Protein AF-A0A353FH91-F1 (afdb_monomer_lite)

pLDDT: mean 79.19, std 15.36, range [33.44, 94.44]

Radius of gyration: 19.02 Å; chains: 1; bounding box: 43×42×53 Å

Structure (mmCIF, N/CA/C/O backbone):
data_AF-A0A353FH91-F1
#
_entry.id   AF-A0A353FH91-F1
#
loop_
_atom_site.group_PDB
_atom_site.id
_atom_site.type_symbol
_atom_site.label_atom_id
_atom_site.label_alt_id
_atom_site.label_comp_id
_atom_site.label_asym_id
_atom_site.label_entity_id
_atom_site.label_seq_id
_atom_site.pdbx_PDB_ins_code
_atom_site.Cartn_x
_atom_site.Cartn_y
_atom_site.Cartn_z
_atom_site.occupancy
_atom_site.B_iso_or_equiv
_atom_site.auth_seq_id
_atom_site.auth_comp_id
_atom_site.auth_asym_id
_atom_site.auth_atom_id
_atom_site.pdbx_PDB_model_num
ATOM 1 N N . MET A 1 1 ? 20.047 -4.227 -0.328 1.00 46.25 1 MET A N 1
ATOM 2 C CA . MET A 1 1 ? 19.858 -5.009 -1.568 1.00 46.25 1 MET A CA 1
ATOM 3 C C . MET A 1 1 ? 19.990 -6.528 -1.369 1.00 46.25 1 MET A C 1
ATOM 5 O O . MET A 1 1 ? 19.899 -7.245 -2.347 1.00 46.25 1 MET A O 1
ATOM 9 N N . HIS A 1 2 ? 20.157 -7.046 -0.139 1.00 42.59 2 HIS A N 1
ATOM 10 C CA . HIS A 1 2 ? 20.401 -8.481 0.117 1.00 42.59 2 HIS A CA 1
ATOM 11 C C . HIS A 1 2 ? 19.147 -9.360 0.293 1.00 42.59 2 HIS A C 1
ATOM 13 O O . HIS A 1 2 ? 19.280 -10.506 0.703 1.00 42.59 2 HIS A O 1
ATOM 19 N N . LEU A 1 3 ? 17.939 -8.858 0.014 1.00 51.72 3 LEU A N 1
ATOM 20 C CA . LEU A 1 3 ? 16.701 -9.607 0.287 1.00 51.72 3 LEU A CA 1
ATOM 21 C C . LEU A 1 3 ? 16.009 -10.173 -0.959 1.00 51.72 3 LEU A C 1
ATOM 23 O O . LEU A 1 3 ? 15.049 -10.917 -0.808 1.00 51.72 3 LEU A O 1
ATOM 27 N N . VAL A 1 4 ? 16.465 -9.846 -2.173 1.00 56.25 4 VAL A N 1
ATOM 28 C CA . VAL A 1 4 ? 15.774 -10.246 -3.407 1.00 56.25 4 VAL A CA 1
ATOM 29 C C . VAL A 1 4 ? 16.777 -10.720 -4.455 1.00 56.25 4 VAL A C 1
ATOM 31 O O . VAL A 1 4 ? 17.686 -9.976 -4.820 1.00 56.25 4 VAL A O 1
ATOM 34 N N . ASN A 1 5 ? 16.608 -11.955 -4.930 1.00 67.06 5 ASN A N 1
ATOM 35 C CA . ASN A 1 5 ? 17.389 -12.520 -6.034 1.00 67.06 5 ASN A CA 1
ATOM 36 C C . ASN A 1 5 ? 16.833 -11.999 -7.383 1.00 67.06 5 ASN A C 1
ATOM 38 O O . ASN A 1 5 ? 15.608 -11.940 -7.530 1.00 67.06 5 ASN A O 1
ATOM 42 N N . PRO A 1 6 ? 17.686 -11.641 -8.367 1.00 63.47 6 PRO A N 1
ATOM 43 C CA . PRO A 1 6 ? 17.283 -11.350 -9.746 1.00 63.47 6 PRO A CA 1
ATOM 44 C C . PRO A 1 6 ? 16.192 -12.267 -10.318 1.00 63.47 6 PRO A C 1
ATOM 46 O O . PRO A 1 6 ? 15.234 -11.762 -10.898 1.00 63.47 6 PRO A O 1
ATOM 49 N N . ASP A 1 7 ? 16.251 -13.579 -10.084 1.00 61.34 7 ASP A N 1
ATOM 50 C CA . ASP A 1 7 ? 15.254 -14.524 -10.615 1.00 61.34 7 ASP A CA 1
ATOM 51 C C . ASP A 1 7 ? 13.826 -14.237 -10.116 1.00 61.34 7 ASP A C 1
ATOM 53 O O . ASP A 1 7 ? 12.846 -14.465 -10.822 1.00 61.34 7 ASP A O 1
ATOM 57 N N . GLN A 1 8 ? 13.689 -13.679 -8.910 1.00 62.25 8 GLN A N 1
ATOM 58 C CA . GLN A 1 8 ? 12.389 -13.317 -8.343 1.00 62.25 8 GLN A CA 1
ATOM 59 C C . GLN A 1 8 ? 11.853 -11.998 -8.916 1.00 62.25 8 GLN A C 1
ATOM 61 O O . GLN A 1 8 ? 10.642 -11.815 -9.010 1.00 62.25 8 GLN A O 1
ATOM 66 N N . LEU A 1 9 ? 12.738 -11.088 -9.333 1.00 66.56 9 LEU A N 1
ATOM 67 C CA . LEU A 1 9 ? 12.360 -9.854 -10.030 1.00 66.56 9 LEU A CA 1
ATOM 68 C C . LEU A 1 9 ? 11.915 -10.125 -11.472 1.00 66.56 9 LEU A C 1
ATOM 70 O O . LEU A 1 9 ? 11.122 -9.362 -12.016 1.00 66.56 9 LEU A O 1
ATOM 74 N N . ALA A 1 10 ? 12.387 -11.218 -12.077 1.00 63.34 10 ALA A N 1
ATOM 75 C CA . ALA A 1 10 ? 11.979 -11.629 -13.418 1.00 63.34 10 ALA A CA 1
ATOM 76 C C . ALA A 1 10 ? 10.518 -12.092 -13.488 1.00 63.34 10 ALA A C 1
ATOM 78 O O . ALA A 1 10 ? 9.905 -12.059 -14.554 1.00 63.34 10 ALA A O 1
ATOM 79 N N . ALA A 1 11 ? 9.950 -12.506 -12.353 1.00 67.25 11 ALA A N 1
ATOM 80 C CA . ALA A 1 11 ? 8.568 -12.954 -12.267 1.00 67.25 11 ALA A CA 1
ATOM 81 C C . ALA A 1 11 ? 7.554 -11.800 -12.214 1.00 67.25 11 ALA A C 1
ATOM 83 O O . ALA A 1 11 ? 6.374 -12.052 -12.444 1.00 67.25 11 ALA A O 1
ATOM 84 N N . MET A 1 12 ? 7.979 -10.568 -11.911 1.00 77.38 12 MET A N 1
ATOM 85 C CA . MET A 1 12 ? 7.104 -9.394 -11.797 1.00 77.38 12 MET A CA 1
ATOM 86 C C . MET A 1 12 ? 6.390 -9.063 -13.118 1.00 77.38 12 MET A C 1
ATOM 88 O O . MET A 1 12 ? 6.805 -9.508 -14.188 1.00 77.38 12 MET A O 1
ATOM 92 N N . THR A 1 13 ? 5.308 -8.271 -13.065 1.00 78.19 13 THR A N 1
ATOM 93 C CA . THR A 1 13 ? 4.599 -7.827 -14.289 1.00 78.19 13 THR A CA 1
ATOM 94 C C . THR A 1 13 ? 5.556 -7.127 -15.250 1.00 78.19 13 THR A C 1
ATOM 96 O O . THR A 1 13 ? 5.458 -7.303 -16.462 1.00 78.19 13 THR A O 1
ATOM 99 N N . LEU A 1 14 ? 6.521 -6.391 -14.693 1.00 79.50 14 LEU A N 1
ATOM 100 C CA . LEU A 1 14 ? 7.693 -5.891 -15.401 1.00 79.50 14 LEU A CA 1
ATOM 101 C C . LEU A 1 14 ? 8.927 -6.617 -14.893 1.00 79.50 14 LEU A C 1
ATOM 103 O O . LEU A 1 14 ? 9.198 -6.593 -13.698 1.00 79.50 14 LEU A O 1
ATOM 107 N N . ASP A 1 15 ? 9.685 -7.228 -15.800 1.00 80.44 15 ASP A N 1
ATOM 108 C CA . ASP A 1 15 ? 10.926 -7.930 -15.472 1.00 80.44 15 ASP A CA 1
ATOM 109 C C . ASP A 1 15 ? 12.007 -6.928 -15.028 1.00 80.44 15 ASP A C 1
ATOM 111 O O . ASP A 1 15 ? 12.777 -6.400 -15.838 1.00 80.44 15 ASP A O 1
ATOM 115 N N . LEU A 1 16 ? 12.057 -6.664 -13.719 1.00 80.12 16 LEU A N 1
ATOM 116 C CA . LEU A 1 16 ? 13.016 -5.745 -13.106 1.00 80.12 16 LEU A CA 1
ATOM 117 C C . LEU A 1 16 ? 14.410 -6.367 -12.938 1.00 80.12 16 LEU A C 1
ATOM 119 O O . LEU A 1 16 ? 15.361 -5.643 -12.653 1.00 80.12 16 LEU A O 1
ATOM 123 N N . SER A 1 17 ? 14.572 -7.678 -13.159 1.00 74.62 17 SER A N 1
ATOM 124 C CA . SER A 1 17 ? 15.868 -8.367 -13.031 1.00 74.62 17 SER A CA 1
ATOM 125 C C . SER A 1 17 ? 16.892 -7.886 -14.058 1.00 74.62 17 SER A C 1
ATOM 127 O O . SER A 1 17 ? 18.098 -7.883 -13.814 1.00 74.62 17 SER A O 1
ATOM 129 N N . LYS A 1 18 ? 16.391 -7.432 -15.209 1.00 70.94 18 LYS A N 1
ATOM 130 C CA . LYS A 1 18 ? 17.182 -6.933 -16.336 1.00 70.94 18 LYS A CA 1
ATOM 131 C C . LYS A 1 18 ? 17.392 -5.424 -16.294 1.00 70.94 18 LYS A C 1
ATOM 133 O O . LYS A 1 18 ? 17.847 -4.852 -17.285 1.00 70.94 18 LYS A O 1
ATOM 138 N N . VAL A 1 19 ? 17.011 -4.765 -15.203 1.00 76.75 19 VAL A N 1
ATOM 139 C CA . VAL A 1 19 ? 17.061 -3.310 -15.083 1.00 76.75 19 VAL A CA 1
ATOM 140 C C . VAL A 1 19 ? 18.164 -2.934 -14.109 1.00 76.75 19 VAL A C 1
ATOM 142 O O . VAL A 1 19 ? 18.152 -3.337 -12.948 1.00 76.75 19 VAL A O 1
ATOM 145 N N . GLN A 1 20 ? 19.136 -2.158 -14.585 1.00 70.69 20 GLN A N 1
ATOM 146 C CA . GLN A 1 20 ? 20.207 -1.678 -13.720 1.00 70.69 20 GLN A CA 1
ATOM 147 C C . GLN A 1 20 ? 19.662 -0.620 -12.745 1.00 70.69 20 GLN A C 1
ATOM 149 O O . GLN A 1 20 ? 18.827 0.203 -13.144 1.00 70.69 20 GLN A O 1
ATOM 154 N N . PRO A 1 21 ? 20.138 -0.589 -11.488 1.00 65.81 21 PRO A N 1
ATOM 155 C CA . PRO A 1 21 ? 19.789 0.470 -10.547 1.00 65.81 21 PRO A CA 1
ATOM 156 C C . PRO A 1 21 ? 20.082 1.855 -11.142 1.00 65.81 21 PRO A C 1
ATOM 158 O O . PRO A 1 21 ? 21.175 2.090 -11.650 1.00 65.81 21 PRO A O 1
ATOM 161 N N . GLY A 1 22 ? 19.103 2.762 -11.096 1.00 68.44 22 GLY A N 1
ATOM 162 C CA . GLY A 1 22 ? 19.218 4.110 -11.670 1.00 68.44 22 GLY A CA 1
ATOM 163 C C . GLY A 1 22 ? 18.786 4.247 -13.137 1.00 68.44 22 GLY A C 1
ATOM 164 O O . GLY A 1 22 ? 18.726 5.368 -13.630 1.00 68.44 22 GLY A O 1
ATOM 165 N N . THR A 1 23 ? 18.430 3.153 -13.822 1.00 77.38 23 THR A N 1
ATOM 166 C CA . THR A 1 23 ? 17.819 3.220 -15.166 1.00 77.38 23 THR A CA 1
ATOM 167 C C . THR A 1 23 ? 16.443 3.884 -15.082 1.00 77.38 23 THR A C 1
ATOM 169 O O . THR A 1 23 ? 15.665 3.543 -14.182 1.00 77.38 23 THR A O 1
ATOM 172 N N . ASP A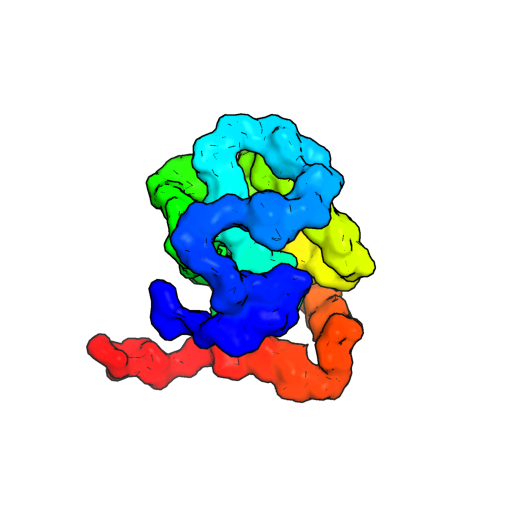 1 24 ? 16.118 4.793 -16.010 1.00 82.06 24 ASP A N 1
ATOM 173 C CA . ASP A 1 24 ? 14.754 5.320 -16.139 1.00 82.06 24 ASP A CA 1
ATOM 174 C C . ASP A 1 24 ? 13.824 4.197 -16.630 1.00 82.06 24 ASP A C 1
ATOM 176 O O . ASP A 1 24 ? 13.989 3.623 -17.712 1.00 82.06 24 ASP A O 1
ATOM 180 N N . LEU A 1 25 ? 12.847 3.844 -15.796 1.00 82.06 25 LEU A N 1
ATOM 181 C CA . LEU A 1 25 ? 11.902 2.771 -16.083 1.00 82.06 25 LEU A CA 1
ATOM 182 C C . LEU A 1 25 ? 10.998 3.084 -17.276 1.00 82.06 25 LEU A C 1
ATOM 184 O O . LEU A 1 25 ? 10.562 2.151 -17.944 1.00 82.06 25 LEU A O 1
ATOM 188 N N . ILE A 1 26 ? 10.729 4.357 -17.574 1.00 81.12 26 ILE A N 1
ATOM 189 C CA . ILE A 1 26 ? 9.913 4.755 -18.727 1.00 81.12 26 ILE A CA 1
ATOM 190 C C . ILE A 1 26 ? 10.681 4.496 -20.025 1.00 81.12 26 ILE A C 1
ATOM 192 O O . ILE A 1 26 ? 10.102 3.994 -20.987 1.00 81.12 26 ILE A O 1
ATOM 196 N N . GLU A 1 27 ? 11.989 4.768 -20.045 1.00 80.94 27 GLU A N 1
ATOM 197 C CA . GLU A 1 27 ? 12.843 4.444 -21.195 1.00 80.94 27 GLU A CA 1
ATOM 198 C C . GLU A 1 27 ? 12.921 2.931 -21.415 1.00 80.94 27 GLU A C 1
ATOM 200 O O . GLU A 1 27 ? 12.854 2.445 -22.545 1.00 80.94 27 GLU A O 1
ATOM 205 N N . ARG A 1 28 ? 13.030 2.165 -20.322 1.00 82.25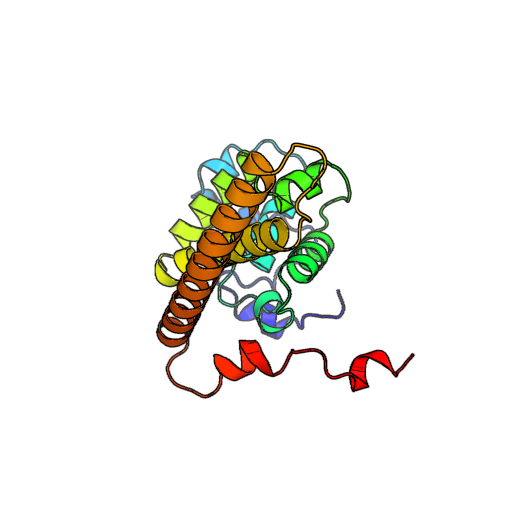 28 ARG A N 1
ATOM 206 C CA . ARG A 1 28 ? 13.135 0.706 -20.388 1.00 82.25 28 ARG A CA 1
ATOM 207 C C . ARG A 1 28 ? 11.818 0.024 -20.754 1.00 82.25 28 ARG A C 1
ATOM 209 O O . ARG A 1 28 ? 11.832 -0.989 -21.456 1.00 82.25 28 ARG A O 1
ATOM 216 N N . PHE A 1 29 ? 10.701 0.562 -20.283 1.00 82.81 29 PHE A N 1
ATOM 217 C CA . PHE A 1 29 ? 9.362 0.024 -20.487 1.00 82.81 29 PHE A CA 1
ATOM 218 C C . PHE A 1 29 ? 8.455 1.108 -21.081 1.00 82.81 29 PHE A C 1
ATOM 220 O O . PHE A 1 29 ? 7.664 1.712 -20.357 1.00 82.81 29 PHE A O 1
ATOM 227 N N . PRO A 1 30 ? 8.495 1.328 -22.409 1.00 77.69 30 PRO A N 1
ATOM 228 C CA . PRO A 1 30 ? 7.771 2.431 -23.049 1.00 77.69 30 PRO A CA 1
ATOM 229 C C . PRO A 1 30 ? 6.255 2.426 -22.818 1.00 77.69 30 PRO A C 1
ATOM 231 O O . PRO A 1 30 ? 5.620 3.474 -22.844 1.00 77.69 30 PRO A O 1
ATOM 234 N N . HIS A 1 31 ? 5.660 1.262 -22.544 1.00 76.38 31 HIS A N 1
ATOM 235 C CA . HIS A 1 31 ? 4.237 1.147 -22.218 1.00 76.38 31 HIS A CA 1
ATOM 236 C C . HIS A 1 31 ? 3.869 1.788 -20.865 1.00 76.38 31 HIS A C 1
ATOM 238 O O . HIS A 1 31 ? 2.702 2.107 -20.653 1.00 76.38 31 HIS A O 1
ATOM 244 N N . LEU A 1 32 ? 4.841 2.047 -19.978 1.00 76.75 32 LEU A N 1
ATOM 245 C CA . LEU A 1 32 ? 4.650 2.899 -18.797 1.00 76.75 32 LEU A CA 1
ATOM 246 C C . LEU A 1 32 ? 4.378 4.359 -19.182 1.00 76.75 32 LEU A C 1
ATOM 248 O O . LEU A 1 32 ? 3.750 5.083 -18.416 1.00 76.75 32 LEU A O 1
ATOM 252 N N . GLY A 1 33 ? 4.770 4.776 -20.390 1.00 68.00 33 GLY A N 1
ATOM 253 C CA . GLY A 1 33 ? 4.399 6.065 -20.974 1.00 68.00 33 GLY A CA 1
ATOM 254 C C . GLY A 1 33 ? 2.903 6.202 -21.285 1.00 68.00 33 GLY A C 1
ATOM 255 O O . GLY A 1 33 ? 2.440 7.306 -21.541 1.00 68.00 33 GLY A O 1
ATOM 256 N N . ASN A 1 34 ? 2.118 5.123 -21.212 1.00 74.00 34 ASN A N 1
ATOM 257 C CA . ASN A 1 34 ? 0.657 5.206 -21.328 1.00 74.00 34 ASN A CA 1
ATOM 258 C C . ASN A 1 34 ? -0.016 5.670 -20.024 1.00 74.00 34 ASN A C 1
ATOM 260 O O . ASN A 1 34 ? -1.215 5.943 -20.009 1.00 74.00 34 ASN A O 1
ATOM 264 N N . LEU A 1 35 ? 0.737 5.746 -18.924 1.00 78.56 35 LEU A N 1
ATOM 265 C CA . LEU A 1 35 ? 0.257 6.252 -17.644 1.00 78.56 35 LEU A CA 1
ATOM 266 C C . LEU A 1 35 ? 0.349 7.784 -17.677 1.00 78.56 35 LEU A C 1
ATOM 268 O O . LEU A 1 35 ? 1.425 8.370 -17.522 1.00 78.56 35 LEU A O 1
ATOM 272 N N . ASN A 1 36 ? -0.787 8.429 -17.953 1.00 77.62 36 ASN A N 1
ATOM 273 C CA . ASN A 1 36 ? -0.896 9.877 -18.144 1.00 77.62 36 ASN A CA 1
ATOM 274 C C . ASN A 1 36 ? -0.301 10.673 -16.979 1.00 77.62 36 ASN A C 1
ATOM 276 O O . ASN A 1 36 ? 0.341 11.702 -17.191 1.00 77.62 36 ASN A O 1
ATOM 280 N N . THR A 1 37 ? -0.477 10.209 -15.745 1.00 81.25 37 THR A N 1
ATOM 281 C CA . THR A 1 37 ? 0.090 10.898 -14.587 1.00 81.25 37 THR A CA 1
ATOM 282 C C . THR A 1 37 ? 1.615 10.813 -14.589 1.00 81.25 37 THR A C 1
ATOM 284 O O . THR A 1 37 ? 2.271 11.793 -14.242 1.00 81.25 37 THR A O 1
ATOM 287 N N . LEU A 1 38 ? 2.210 9.691 -15.011 1.00 76.56 38 LEU A N 1
ATOM 288 C CA . LEU A 1 38 ? 3.670 9.545 -15.076 1.00 76.56 38 LEU A CA 1
ATOM 289 C C . LEU A 1 38 ? 4.301 10.418 -16.156 1.00 76.56 38 LEU A C 1
ATOM 291 O O . LEU A 1 38 ? 5.349 11.019 -15.908 1.00 76.56 38 LEU A O 1
ATOM 295 N N . THR A 1 39 ? 3.671 10.522 -17.325 1.00 72.62 39 THR A N 1
ATOM 296 C CA . THR A 1 39 ? 4.186 11.336 -18.436 1.00 72.62 39 THR A CA 1
ATOM 297 C C . THR A 1 39 ? 4.191 12.827 -18.123 1.00 72.62 39 THR A C 1
ATOM 299 O O . THR A 1 39 ? 5.115 13.528 -18.527 1.00 72.62 39 THR A O 1
ATOM 302 N N . HIS A 1 40 ? 3.232 13.299 -17.326 1.00 77.19 40 HIS A N 1
ATOM 303 C CA . HIS A 1 40 ? 3.134 14.698 -16.895 1.00 77.19 40 HIS A CA 1
ATOM 304 C C . HIS A 1 40 ? 3.751 14.949 -15.505 1.00 77.19 40 HIS A C 1
ATOM 306 O O . HIS A 1 40 ? 3.645 16.043 -14.947 1.00 77.19 40 HIS A O 1
ATOM 312 N N . CYS A 1 41 ? 4.407 13.946 -14.914 1.00 80.56 41 CYS A N 1
ATOM 313 C CA . CYS A 1 41 ? 5.036 14.074 -13.607 1.00 80.56 41 CYS A CA 1
ATOM 314 C C . CYS A 1 41 ? 6.405 14.760 -13.728 1.00 80.56 41 CYS A C 1
ATOM 316 O O . CYS A 1 41 ? 7.385 14.156 -14.162 1.00 80.56 41 CYS A O 1
ATOM 318 N N . HIS A 1 42 ? 6.496 16.013 -13.274 1.00 80.75 42 HIS A N 1
ATOM 319 C CA . HIS A 1 42 ? 7.747 16.790 -13.225 1.00 80.75 42 HIS A CA 1
ATOM 320 C C . HIS A 1 42 ? 8.553 16.592 -11.931 1.00 80.75 42 HIS A C 1
ATOM 322 O O . HIS A 1 42 ? 9.418 17.402 -11.585 1.00 80.75 42 HIS A O 1
ATOM 328 N N . ARG A 1 43 ? 8.251 15.541 -11.163 1.00 83.44 43 ARG A N 1
ATOM 329 C CA . ARG A 1 43 ? 8.958 15.260 -9.915 1.00 83.44 43 ARG A CA 1
ATOM 330 C C . ARG A 1 43 ? 10.381 14.780 -10.192 1.00 83.44 43 ARG A C 1
ATOM 332 O O . ARG A 1 43 ? 10.599 13.945 -11.062 1.00 83.44 43 ARG A O 1
ATOM 339 N N . LYS A 1 44 ? 11.338 15.263 -9.393 1.00 85.69 44 LYS A N 1
ATOM 340 C CA . LYS A 1 44 ? 12.740 14.816 -9.467 1.00 85.69 44 LYS A CA 1
ATOM 341 C C . LYS A 1 44 ? 12.912 13.351 -9.066 1.00 85.69 44 LYS A C 1
ATOM 343 O O . LYS A 1 44 ? 13.816 12.709 -9.571 1.00 85.69 44 LYS A O 1
ATOM 348 N N . ASP A 1 45 ? 12.049 12.859 -8.179 1.00 87.75 45 ASP A N 1
ATOM 349 C CA . ASP A 1 45 ? 12.026 11.490 -7.654 1.00 87.75 45 ASP A CA 1
ATOM 350 C C . ASP A 1 45 ? 11.035 10.578 -8.407 1.00 87.75 45 ASP A C 1
ATOM 352 O O . ASP A 1 45 ? 10.566 9.579 -7.863 1.00 87.75 45 ASP A O 1
ATOM 356 N N . ARG A 1 46 ? 10.635 10.938 -9.639 1.00 89.12 46 ARG A N 1
ATOM 357 C CA . ARG A 1 46 ? 9.621 10.198 -10.415 1.00 89.12 46 ARG A CA 1
ATOM 358 C C . ARG A 1 46 ? 10.017 8.738 -10.633 1.00 89.12 46 ARG A C 1
ATOM 360 O O . ARG A 1 46 ? 9.166 7.859 -10.513 1.00 89.12 46 ARG A O 1
ATOM 367 N N . ASN A 1 47 ? 11.276 8.490 -10.988 1.00 89.06 47 ASN A N 1
ATOM 368 C CA . ASN A 1 47 ? 11.746 7.146 -11.302 1.00 89.06 47 ASN A CA 1
ATOM 369 C C . ASN A 1 47 ? 11.774 6.273 -10.040 1.00 89.06 47 ASN A C 1
ATOM 371 O O . ASN A 1 47 ? 11.276 5.153 -10.043 1.00 89.06 47 ASN A O 1
ATOM 375 N N . GLU A 1 48 ? 12.270 6.821 -8.934 1.00 90.56 48 GLU A N 1
ATOM 376 C CA . GLU A 1 48 ? 12.287 6.196 -7.613 1.00 90.56 48 GLU A CA 1
ATOM 377 C C . GLU A 1 48 ? 10.864 5.902 -7.121 1.00 90.56 48 GLU A C 1
ATOM 379 O O . GLU A 1 48 ? 10.588 4.834 -6.580 1.00 90.56 48 GLU A O 1
ATOM 384 N N . LEU A 1 49 ? 9.917 6.811 -7.363 1.00 91.12 49 LEU A N 1
ATOM 385 C CA . LEU A 1 49 ? 8.512 6.600 -7.023 1.00 91.12 49 LEU A CA 1
ATOM 386 C C . LEU A 1 49 ? 7.900 5.433 -7.807 1.00 91.12 49 LEU A C 1
ATOM 388 O O . LEU A 1 49 ? 7.144 4.639 -7.248 1.00 91.12 49 LEU A O 1
ATOM 392 N N . LEU A 1 50 ? 8.240 5.313 -9.089 1.00 89.81 50 LEU A N 1
ATOM 393 C CA . LEU A 1 50 ? 7.780 4.227 -9.945 1.00 89.81 50 LEU A CA 1
ATOM 394 C C . LEU A 1 50 ? 8.386 2.886 -9.520 1.00 89.81 50 LEU A C 1
ATOM 396 O O . LEU A 1 50 ? 7.649 1.919 -9.342 1.00 89.81 50 LEU A O 1
ATOM 400 N N . TRP A 1 51 ? 9.693 2.847 -9.246 1.00 90.19 51 TRP A N 1
ATOM 401 C CA . TRP A 1 51 ? 10.356 1.689 -8.641 1.00 90.19 51 TRP A CA 1
ATOM 402 C C . TRP A 1 51 ? 9.663 1.254 -7.352 1.00 90.19 51 TRP A C 1
ATOM 404 O O . TRP A 1 51 ? 9.358 0.077 -7.177 1.00 90.19 51 TRP A O 1
ATOM 414 N N . TYR A 1 52 ? 9.365 2.204 -6.468 1.00 92.94 52 TYR A N 1
ATOM 415 C CA . TYR A 1 52 ? 8.660 1.927 -5.225 1.00 92.94 52 TYR A CA 1
ATOM 416 C C . TYR A 1 52 ? 7.279 1.310 -5.471 1.00 92.94 52 TYR A C 1
ATOM 418 O O . TYR A 1 52 ? 6.936 0.324 -4.822 1.00 92.94 52 TYR A O 1
ATOM 426 N N . ILE A 1 53 ? 6.505 1.839 -6.423 1.00 92.56 53 ILE A N 1
ATOM 427 C CA . ILE A 1 53 ? 5.175 1.309 -6.753 1.00 92.56 53 ILE A CA 1
ATOM 428 C C . ILE A 1 53 ? 5.262 -0.127 -7.268 1.00 92.56 53 ILE A C 1
ATOM 430 O O . ILE A 1 53 ? 4.511 -0.979 -6.796 1.00 92.56 53 ILE A O 1
ATOM 434 N N . LEU A 1 54 ? 6.196 -0.415 -8.177 1.00 90.19 54 LEU A N 1
ATOM 435 C CA . LEU A 1 54 ? 6.389 -1.763 -8.713 1.00 90.19 54 LEU A CA 1
ATOM 436 C C . LEU A 1 54 ? 6.815 -2.740 -7.614 1.00 90.19 54 LEU 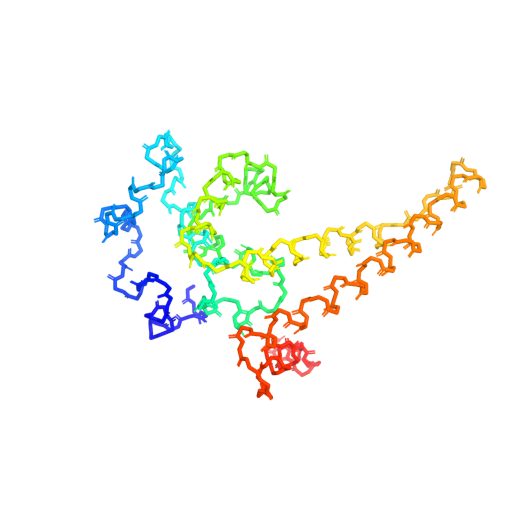A C 1
ATOM 438 O O . LEU A 1 54 ? 6.221 -3.802 -7.454 1.00 90.19 54 LEU A O 1
ATOM 442 N N . LEU A 1 55 ? 7.810 -2.373 -6.805 1.00 90.31 55 LEU A N 1
ATOM 443 C CA . LEU A 1 55 ? 8.296 -3.229 -5.724 1.00 90.31 55 LEU A CA 1
ATOM 444 C C . LEU A 1 55 ? 7.240 -3.447 -4.632 1.00 90.31 55 LEU A C 1
ATOM 446 O O . LEU A 1 55 ? 7.190 -4.524 -4.045 1.00 90.31 55 LEU A O 1
ATOM 450 N N . MET A 1 56 ? 6.389 -2.463 -4.348 1.00 91.88 56 MET A N 1
ATOM 451 C CA . MET A 1 56 ? 5.416 -2.555 -3.258 1.00 91.88 56 MET A CA 1
ATOM 452 C C . MET A 1 56 ? 4.083 -3.189 -3.681 1.00 91.88 56 MET A C 1
ATOM 454 O O . MET A 1 56 ? 3.486 -3.922 -2.890 1.00 91.88 56 MET A O 1
ATOM 458 N N . TYR A 1 57 ? 3.603 -2.900 -4.894 1.00 91.88 57 TYR A N 1
ATOM 459 C CA . TYR A 1 57 ? 2.222 -3.172 -5.315 1.00 91.88 57 TYR A CA 1
ATOM 460 C C . TYR A 1 57 ? 2.099 -4.044 -6.568 1.00 91.88 57 TYR A C 1
ATOM 462 O O . TYR A 1 57 ? 0.989 -4.214 -7.070 1.00 91.88 57 TYR A O 1
ATOM 470 N N . ASP A 1 58 ? 3.185 -4.617 -7.088 1.00 89.31 58 ASP A N 1
ATOM 471 C CA . ASP A 1 58 ? 3.083 -5.678 -8.092 1.00 89.31 58 ASP A CA 1
ATOM 472 C C . ASP A 1 58 ? 2.628 -7.008 -7.439 1.00 89.31 58 ASP A C 1
ATOM 474 O O . ASP A 1 58 ? 3.200 -7.402 -6.415 1.00 89.31 58 ASP A O 1
ATOM 478 N N . PRO A 1 59 ? 1.647 -7.737 -8.013 1.00 84.00 59 PRO A N 1
ATOM 479 C CA . PRO A 1 59 ? 1.146 -9.005 -7.460 1.00 84.00 59 PRO A CA 1
ATOM 480 C C . PRO A 1 59 ? 2.208 -10.096 -7.312 1.00 84.00 59 PRO A C 1
ATOM 482 O O . PRO A 1 59 ? 2.061 -11.025 -6.514 1.00 84.00 59 PRO A O 1
ATOM 485 N N . LYS A 1 60 ? 3.263 -10.018 -8.122 1.00 84.19 60 LYS A N 1
ATOM 486 C CA . LYS A 1 60 ? 4.366 -10.973 -8.163 1.00 84.19 60 LYS A CA 1
ATOM 487 C C . LYS A 1 60 ? 5.638 -10.377 -7.561 1.00 84.19 60 LYS A C 1
ATOM 489 O O . LYS A 1 60 ? 6.711 -10.955 -7.709 1.00 84.19 60 LYS A O 1
ATOM 494 N N . SER A 1 61 ? 5.526 -9.249 -6.853 1.00 85.12 61 SER A N 1
ATOM 495 C CA . SER A 1 61 ? 6.655 -8.678 -6.135 1.00 85.12 61 SER A CA 1
ATOM 496 C C . SER A 1 61 ? 7.198 -9.663 -5.087 1.00 85.12 61 SER A C 1
ATOM 498 O O . SER A 1 61 ? 6.443 -10.147 -4.234 1.00 85.12 61 SER A O 1
ATOM 500 N N . PRO A 1 62 ? 8.519 -9.903 -5.052 1.00 78.69 62 PRO A N 1
ATOM 501 C CA . PRO A 1 62 ? 9.137 -10.715 -4.009 1.00 78.69 62 PRO A CA 1
ATOM 502 C C . PRO A 1 62 ? 9.002 -10.085 -2.623 1.00 78.69 62 PRO A C 1
ATOM 504 O O . PRO A 1 62 ? 8.863 -10.801 -1.635 1.00 78.69 62 PRO A O 1
ATOM 507 N N . PHE A 1 63 ? 8.969 -8.752 -2.519 1.00 83.69 63 PHE A N 1
ATOM 508 C CA . PHE A 1 63 ? 8.789 -8.073 -1.233 1.00 83.69 63 PHE A CA 1
ATOM 509 C C . PHE A 1 63 ? 7.444 -8.411 -0.597 1.00 83.69 63 PHE A C 1
ATOM 511 O O . PHE A 1 63 ? 7.358 -8.527 0.623 1.00 83.69 63 PHE A O 1
ATOM 518 N N . LYS A 1 64 ? 6.408 -8.621 -1.413 1.00 80.75 64 LYS A N 1
ATOM 519 C CA . LYS A 1 64 ? 5.090 -9.044 -0.943 1.00 80.75 64 LYS A CA 1
ATOM 520 C C . LYS A 1 64 ? 5.124 -10.447 -0.340 1.00 80.75 64 LYS A C 1
ATOM 522 O O . LYS A 1 64 ? 4.521 -10.676 0.702 1.00 80.75 64 LYS A O 1
ATOM 527 N N . GLN A 1 65 ? 5.863 -11.352 -0.975 1.00 74.06 65 GLN A N 1
ATOM 528 C CA . GLN A 1 65 ? 6.008 -12.741 -0.539 1.00 74.06 65 GLN A CA 1
ATOM 529 C C . GLN A 1 65 ? 6.963 -12.885 0.652 1.00 74.06 65 GLN A C 1
ATOM 531 O O . GLN A 1 65 ? 6.861 -13.839 1.422 1.00 74.06 65 GLN A O 1
ATOM 536 N N . ILE A 1 66 ? 7.940 -11.984 0.789 1.00 76.88 66 ILE A N 1
ATOM 537 C CA . ILE A 1 66 ? 8.985 -12.042 1.819 1.00 76.88 66 ILE A CA 1
ATOM 538 C C . ILE A 1 66 ? 8.608 -11.266 3.073 1.00 76.88 66 ILE A C 1
ATOM 540 O O . ILE A 1 66 ? 8.904 -11.725 4.173 1.00 76.88 66 ILE A O 1
ATOM 544 N N . ILE A 1 67 ? 7.939 -10.128 2.928 1.00 80.50 67 ILE A N 1
ATOM 545 C CA . ILE A 1 67 ? 7.658 -9.221 4.036 1.00 80.50 67 ILE A CA 1
ATOM 546 C C . ILE A 1 67 ? 6.144 -9.101 4.201 1.00 80.50 67 ILE A C 1
ATOM 548 O O . ILE A 1 67 ? 5.475 -8.340 3.495 1.00 80.50 67 ILE A O 1
ATOM 552 N N . ALA A 1 68 ? 5.608 -9.863 5.156 1.00 77.25 68 ALA A N 1
ATOM 553 C CA . ALA A 1 68 ? 4.189 -9.826 5.494 1.00 77.25 68 ALA A CA 1
ATOM 554 C C . ALA A 1 68 ? 3.788 -8.455 6.071 1.00 77.25 68 ALA A C 1
ATOM 556 O O . ALA A 1 68 ? 2.821 -7.851 5.603 1.00 77.25 68 ALA A O 1
ATOM 557 N N . ASP A 1 69 ? 4.582 -7.936 7.018 1.00 81.00 69 ASP A N 1
ATOM 558 C CA . ASP A 1 69 ? 4.365 -6.635 7.659 1.00 81.00 69 ASP A CA 1
ATOM 559 C C . ASP A 1 69 ? 4.415 -5.490 6.634 1.00 81.00 69 ASP A C 1
ATOM 561 O O . ASP A 1 69 ? 5.452 -5.213 6.025 1.00 81.00 69 ASP A O 1
ATOM 565 N N . ILE A 1 70 ? 3.289 -4.791 6.461 1.00 86.06 70 ILE A N 1
ATOM 566 C CA . ILE A 1 70 ? 3.173 -3.710 5.479 1.00 86.06 70 ILE A CA 1
ATOM 567 C C . ILE A 1 70 ? 4.093 -2.523 5.785 1.00 86.06 70 ILE A C 1
ATOM 569 O O . ILE A 1 70 ? 4.596 -1.896 4.856 1.00 86.06 70 ILE A O 1
ATOM 573 N N . LYS A 1 71 ? 4.318 -2.188 7.061 1.00 86.25 71 LYS A N 1
ATOM 574 C CA . LYS A 1 71 ? 5.124 -1.030 7.468 1.00 86.25 71 LYS A CA 1
ATOM 575 C C . LYS A 1 71 ? 6.586 -1.294 7.166 1.00 86.25 71 LYS A C 1
ATOM 577 O O . LYS A 1 71 ? 7.258 -0.434 6.597 1.00 86.25 71 LYS A O 1
ATOM 582 N N . LEU A 1 72 ? 7.063 -2.489 7.505 1.00 88.12 72 LEU A N 1
ATOM 583 C CA . LEU A 1 72 ? 8.405 -2.928 7.153 1.00 88.12 72 LEU A CA 1
ATOM 584 C C . LEU A 1 72 ? 8.556 -3.022 5.632 1.00 88.12 72 LEU A C 1
ATOM 586 O O . LEU A 1 72 ? 9.534 -2.519 5.086 1.00 88.12 72 LEU A O 1
ATOM 590 N N . ARG A 1 73 ? 7.556 -3.573 4.932 1.00 89.62 73 ARG A N 1
ATOM 591 C CA . ARG A 1 73 ? 7.569 -3.692 3.469 1.00 89.62 73 ARG A CA 1
ATOM 592 C C . ARG A 1 73 ? 7.664 -2.327 2.785 1.00 89.62 73 ARG A C 1
ATOM 594 O O . ARG A 1 73 ? 8.499 -2.169 1.901 1.00 89.62 73 ARG A O 1
ATOM 601 N N . LYS A 1 74 ? 6.892 -1.329 3.235 1.00 92.12 74 LYS A N 1
ATOM 602 C CA . LYS A 1 74 ? 6.972 0.064 2.751 1.00 92.12 74 LYS A CA 1
ATOM 603 C C . LYS A 1 74 ? 8.384 0.634 2.909 1.00 92.12 74 LYS A C 1
ATOM 605 O O . LYS A 1 74 ? 8.927 1.184 1.953 1.00 92.12 74 LYS A O 1
ATOM 610 N N . LYS A 1 75 ? 9.003 0.459 4.081 1.00 91.50 75 LYS A N 1
ATOM 611 C CA . LYS A 1 75 ? 10.370 0.936 4.356 1.00 91.50 75 LYS A CA 1
ATOM 612 C C . LYS A 1 75 ? 11.414 0.259 3.469 1.00 91.50 75 LYS A C 1
ATOM 614 O O . LYS A 1 75 ? 12.213 0.942 2.831 1.00 91.50 75 LYS A O 1
ATOM 619 N N . GLU A 1 76 ? 11.386 -1.068 3.378 1.00 89.50 76 GLU A N 1
ATOM 620 C CA . GLU A 1 76 ? 12.355 -1.822 2.577 1.00 89.50 76 GLU A CA 1
ATOM 621 C C . GLU A 1 76 ? 12.197 -1.555 1.074 1.00 89.50 76 GLU A C 1
ATOM 623 O O . GLU A 1 76 ? 13.199 -1.381 0.378 1.00 89.50 76 GLU A O 1
ATOM 628 N N . CYS A 1 77 ? 10.962 -1.430 0.573 1.00 91.19 77 CYS A N 1
ATOM 629 C CA . CYS A 1 77 ? 10.710 -1.056 -0.821 1.00 91.19 77 CYS A CA 1
ATOM 630 C C . CYS A 1 77 ? 11.180 0.372 -1.114 1.00 91.19 77 CYS A C 1
ATOM 632 O O . CYS A 1 77 ? 11.793 0.604 -2.152 1.00 91.19 77 CYS A O 1
ATOM 634 N N . ALA A 1 78 ? 10.938 1.331 -0.212 1.00 93.00 78 ALA A N 1
ATOM 635 C CA . ALA A 1 78 ? 11.388 2.713 -0.387 1.00 93.00 78 ALA A CA 1
ATOM 636 C C . ALA A 1 78 ? 12.917 2.807 -0.439 1.00 93.00 78 ALA A C 1
ATOM 638 O O . ALA A 1 78 ? 13.476 3.458 -1.322 1.00 93.00 78 ALA A O 1
ATOM 639 N N . LYS A 1 79 ? 13.593 2.080 0.456 1.00 90.69 79 LYS A N 1
ATOM 640 C CA . LYS A 1 79 ? 15.051 1.962 0.471 1.00 90.69 79 LYS A CA 1
ATOM 641 C C . LYS A 1 79 ? 15.587 1.316 -0.806 1.00 90.69 79 LYS A C 1
ATOM 643 O O . LYS A 1 79 ? 16.577 1.790 -1.353 1.00 90.69 79 LYS A O 1
ATOM 648 N N . ALA A 1 80 ? 14.948 0.248 -1.285 1.00 87.62 80 ALA A N 1
ATOM 649 C CA . ALA A 1 80 ? 15.330 -0.420 -2.528 1.00 87.62 80 ALA A CA 1
ATOM 650 C C . ALA A 1 80 ? 15.123 0.473 -3.762 1.00 87.62 80 ALA A C 1
ATOM 652 O O . ALA A 1 80 ? 15.930 0.429 -4.685 1.00 87.62 80 ALA A O 1
ATOM 653 N N . ALA A 1 81 ? 14.085 1.309 -3.745 1.00 89.94 81 ALA A N 1
ATOM 654 C CA . ALA A 1 81 ? 13.776 2.263 -4.800 1.00 89.94 81 ALA A CA 1
ATOM 655 C C . ALA A 1 81 ? 14.643 3.537 -4.771 1.00 89.94 81 ALA A C 1
ATOM 657 O O . ALA A 1 81 ? 14.559 4.343 -5.691 1.00 89.94 81 ALA A O 1
ATOM 658 N N . GLY A 1 82 ? 15.461 3.741 -3.732 1.00 89.50 82 GLY A N 1
ATOM 659 C CA . GLY A 1 82 ? 16.304 4.932 -3.590 1.00 89.50 82 GLY A CA 1
ATOM 660 C C . GLY A 1 82 ? 15.559 6.189 -3.123 1.00 89.50 82 GLY A C 1
ATOM 661 O O . GLY A 1 82 ? 16.099 7.292 -3.227 1.00 89.50 82 GLY A O 1
ATOM 662 N N . LEU A 1 83 ? 14.341 6.049 -2.585 1.00 90.62 83 LEU A N 1
ATOM 663 C CA . LEU A 1 83 ? 13.600 7.177 -2.022 1.00 90.62 83 LEU A CA 1
ATOM 664 C C . LEU A 1 83 ? 14.310 7.712 -0.773 1.00 90.62 83 LEU A C 1
ATOM 666 O O . LEU A 1 83 ? 14.714 6.962 0.116 1.00 90.62 83 LEU A O 1
ATOM 670 N N . LYS A 1 84 ? 14.452 9.037 -0.704 1.00 90.62 84 LYS A N 1
ATOM 671 C CA . LYS A 1 84 ? 15.105 9.707 0.424 1.00 90.62 84 LYS A CA 1
ATOM 672 C C . LYS A 1 84 ? 14.176 9.757 1.631 1.00 90.62 84 LYS A C 1
ATOM 674 O O . LYS A 1 84 ? 13.020 10.162 1.513 1.00 90.62 84 LYS A O 1
ATOM 679 N N . GLU A 1 85 ? 14.721 9.413 2.792 1.00 90.06 85 GLU A N 1
ATOM 680 C CA . GLU A 1 85 ? 14.044 9.574 4.078 1.00 90.06 85 GLU A CA 1
ATOM 681 C C . GLU A 1 85 ? 13.659 11.042 4.319 1.00 90.06 85 GLU A C 1
ATOM 683 O O . GLU A 1 85 ? 14.409 11.966 3.992 1.00 90.06 85 GLU A O 1
ATOM 688 N N . GLY A 1 86 ? 12.477 11.262 4.897 1.00 89.62 86 GLY A N 1
ATOM 689 C CA . GLY A 1 86 ? 11.990 12.593 5.250 1.00 89.62 86 GLY A CA 1
ATOM 690 C C . GLY A 1 86 ? 10.465 12.733 5.204 1.00 89.62 86 GLY A C 1
ATOM 691 O O . GLY A 1 86 ? 9.750 11.781 4.884 1.00 89.62 86 GLY A O 1
ATOM 692 N N . PRO A 1 87 ? 9.934 13.943 5.473 1.00 90.06 87 PRO A N 1
ATOM 693 C CA . PRO A 1 87 ? 8.488 14.181 5.549 1.00 90.06 87 PRO A CA 1
ATOM 694 C C . PRO A 1 87 ? 7.730 13.846 4.255 1.00 90.06 87 PRO A C 1
ATOM 696 O O . PRO A 1 87 ? 6.563 13.460 4.290 1.00 90.06 87 PRO A O 1
ATOM 699 N N . ALA A 1 88 ? 8.392 13.976 3.101 1.00 89.12 88 ALA A N 1
ATOM 700 C CA . ALA A 1 88 ? 7.818 13.619 1.807 1.00 89.12 88 ALA A CA 1
ATOM 701 C C . ALA A 1 88 ? 7.567 12.107 1.680 1.00 89.12 88 ALA A C 1
ATOM 703 O O . ALA A 1 88 ? 6.511 11.711 1.189 1.00 89.12 88 ALA A O 1
ATOM 704 N N . LEU A 1 89 ? 8.490 11.274 2.172 1.00 92.56 89 LEU A N 1
ATOM 705 C CA . LEU A 1 89 ? 8.334 9.821 2.174 1.00 92.56 89 LEU A CA 1
ATOM 706 C C . LEU A 1 89 ? 7.212 9.387 3.121 1.00 92.56 89 LEU A C 1
ATOM 708 O O . LEU A 1 89 ? 6.383 8.558 2.752 1.00 92.56 89 LEU A O 1
ATOM 712 N N . GLN A 1 90 ? 7.105 10.017 4.293 1.00 92.31 90 GLN A N 1
ATOM 713 C CA . GLN A 1 90 ? 6.002 9.732 5.212 1.00 92.31 90 GLN A CA 1
ATOM 714 C C . GLN A 1 90 ? 4.639 10.047 4.581 1.00 92.31 90 GLN A C 1
ATOM 716 O O . GLN A 1 90 ? 3.701 9.267 4.712 1.00 92.31 90 GLN A O 1
ATOM 721 N N . ARG A 1 91 ? 4.525 11.140 3.813 1.00 92.69 91 ARG A N 1
ATOM 722 C CA . ARG A 1 91 ? 3.298 11.441 3.056 1.00 92.69 91 ARG A CA 1
ATOM 723 C C . ARG A 1 91 ? 2.952 10.368 2.021 1.00 92.69 91 ARG A C 1
ATOM 725 O O . ARG A 1 91 ? 1.768 10.153 1.776 1.00 92.69 91 ARG A O 1
ATOM 732 N N . ILE A 1 92 ? 3.946 9.712 1.422 1.00 93.62 92 ILE A N 1
ATOM 733 C CA . ILE A 1 92 ? 3.733 8.569 0.523 1.00 93.62 92 ILE A CA 1
ATOM 734 C C . ILE A 1 92 ? 3.238 7.358 1.325 1.00 93.62 92 ILE A C 1
ATOM 736 O O . ILE A 1 92 ? 2.257 6.729 0.935 1.00 93.62 92 ILE A O 1
ATOM 740 N N . PHE A 1 93 ? 3.854 7.053 2.471 1.00 91.81 93 PHE A N 1
ATOM 741 C CA . PHE A 1 93 ? 3.433 5.942 3.337 1.00 91.81 93 PHE A CA 1
ATOM 742 C C . PHE A 1 93 ? 2.010 6.105 3.875 1.00 91.81 93 PHE A C 1
ATOM 744 O O . PHE A 1 93 ? 1.276 5.115 3.934 1.00 91.81 93 PHE A O 1
ATOM 751 N N . ASP A 1 94 ? 1.626 7.339 4.193 1.00 90.00 94 ASP A N 1
ATOM 752 C CA . ASP A 1 94 ? 0.305 7.723 4.694 1.00 90.00 94 ASP A CA 1
ATOM 753 C C . ASP A 1 94 ? -0.741 7.916 3.582 1.00 90.00 94 ASP A C 1
ATOM 755 O O . ASP A 1 94 ? -1.864 8.320 3.872 1.00 90.00 94 ASP A O 1
ATOM 759 N N . PHE A 1 95 ? -0.382 7.716 2.308 1.00 91.06 95 PHE A N 1
ATOM 760 C CA . PHE A 1 95 ? -1.275 7.926 1.155 1.00 91.06 95 PHE A CA 1
ATOM 761 C C . PHE A 1 95 ? -1.808 9.377 1.054 1.00 91.06 95 PHE A C 1
ATOM 763 O O . PHE A 1 95 ? -2.863 9.651 0.488 1.00 91.06 95 PHE A O 1
ATOM 770 N N . LYS A 1 96 ? -1.040 10.349 1.565 1.00 91.31 96 LYS A N 1
ATOM 771 C CA . LYS A 1 96 ? -1.332 11.797 1.524 1.00 91.31 96 LYS A CA 1
ATOM 772 C C . LYS A 1 96 ? -0.686 12.508 0.330 1.00 91.31 96 LYS A C 1
ATOM 774 O O . LYS A 1 96 ? -0.851 13.718 0.151 1.00 91.31 96 LYS A O 1
ATOM 779 N N . ASP A 1 97 ? 0.114 11.809 -0.472 1.00 92.62 97 ASP A N 1
ATOM 780 C CA . ASP A 1 97 ? 0.712 12.362 -1.685 1.00 92.62 97 ASP A CA 1
ATOM 781 C C . ASP A 1 97 ? -0.179 12.123 -2.909 1.00 92.62 97 ASP A C 1
ATOM 783 O O . ASP A 1 97 ? -0.307 11.004 -3.391 1.00 92.62 97 ASP A O 1
ATOM 787 N N . LYS A 1 98 ? -0.803 13.197 -3.412 1.00 91.19 98 LYS A N 1
ATOM 788 C CA . LYS A 1 98 ? -1.753 13.126 -4.534 1.00 91.19 98 LYS A CA 1
ATOM 789 C C . LYS A 1 98 ? -1.123 12.571 -5.811 1.00 91.19 98 LYS A C 1
ATOM 791 O O . LYS A 1 98 ? -1.774 11.807 -6.508 1.00 91.19 98 LYS A O 1
ATOM 796 N N . VAL A 1 99 ? 0.126 12.939 -6.105 1.00 90.69 99 VAL A N 1
ATOM 797 C CA . VAL A 1 99 ? 0.811 12.488 -7.326 1.00 90.69 99 VAL A CA 1
ATOM 798 C C . VAL A 1 99 ? 1.088 10.993 -7.237 1.00 90.69 99 VAL A C 1
ATOM 800 O O . VAL A 1 99 ? 0.773 10.257 -8.165 1.00 90.69 99 VAL A O 1
ATOM 803 N N . PHE A 1 100 ? 1.604 10.532 -6.097 1.00 92.50 100 PHE A N 1
ATOM 804 C CA . PHE A 1 100 ? 1.769 9.108 -5.820 1.00 92.50 100 PHE A CA 1
ATOM 805 C C . PHE A 1 100 ? 0.448 8.343 -5.943 1.00 92.50 100 PHE A C 1
ATOM 807 O O . PHE A 1 100 ? 0.415 7.318 -6.614 1.00 92.50 100 PHE A O 1
ATOM 814 N N . MET A 1 101 ? -0.637 8.853 -5.352 1.00 93.00 101 MET A N 1
ATOM 815 C CA . MET A 1 101 ? -1.950 8.203 -5.415 1.00 93.00 101 MET A CA 1
ATOM 816 C C . MET A 1 101 ? -2.470 8.082 -6.847 1.00 93.00 101 MET A C 1
ATOM 818 O O . MET A 1 101 ? -2.976 7.028 -7.217 1.00 93.00 101 MET A O 1
ATOM 822 N N . SER A 1 102 ? -2.310 9.125 -7.663 1.00 91.94 102 SER A N 1
ATOM 823 C CA . SER A 1 102 ? -2.695 9.093 -9.074 1.00 91.94 102 SER A CA 1
ATOM 824 C C . SER A 1 102 ? -1.877 8.074 -9.875 1.00 91.94 102 SER A C 1
ATOM 826 O O . SER A 1 102 ? -2.453 7.306 -10.639 1.00 91.94 102 SER A O 1
ATOM 828 N N . ILE A 1 103 ? -0.559 7.995 -9.658 1.00 91.19 103 ILE A N 1
ATOM 829 C CA . ILE A 1 103 ? 0.290 6.991 -10.324 1.00 91.19 103 ILE A CA 1
ATOM 830 C C . ILE A 1 103 ? -0.079 5.575 -9.865 1.00 91.19 103 ILE A C 1
ATOM 832 O O . ILE A 1 103 ? -0.178 4.670 -10.690 1.00 91.19 103 ILE A O 1
ATOM 836 N N . LEU A 1 104 ? -0.287 5.374 -8.560 1.00 92.75 104 LEU A N 1
ATOM 837 C CA . LEU A 1 104 ? -0.671 4.080 -7.998 1.00 92.75 104 LEU A CA 1
ATOM 838 C C . LEU A 1 104 ? -2.013 3.604 -8.567 1.00 92.75 104 LEU A C 1
ATOM 840 O O . LEU A 1 104 ? -2.130 2.443 -8.944 1.00 92.75 104 LEU A O 1
ATOM 844 N N . ASP A 1 105 ? -3.008 4.486 -8.656 1.00 90.94 105 ASP A N 1
ATOM 845 C CA . ASP A 1 105 ? -4.316 4.172 -9.237 1.00 90.94 105 ASP A CA 1
ATOM 846 C C . ASP A 1 105 ? -4.212 3.798 -10.726 1.00 90.94 105 ASP A C 1
ATOM 848 O O . ASP A 1 105 ? -4.754 2.774 -11.146 1.00 90.94 105 ASP A O 1
ATOM 852 N N . GLU A 1 106 ? -3.463 4.566 -11.523 1.00 90.69 106 GLU A N 1
ATOM 853 C CA . GLU A 1 106 ? -3.220 4.240 -12.935 1.00 90.69 106 GLU A CA 1
ATOM 854 C C . GLU A 1 106 ? -2.480 2.902 -13.102 1.00 90.69 106 GLU A C 1
ATOM 856 O O . GLU A 1 106 ? -2.841 2.101 -13.966 1.00 90.69 106 GLU A O 1
ATOM 861 N N . TRP A 1 107 ? -1.493 2.624 -12.247 1.00 89.56 107 TRP A N 1
ATOM 862 C CA . TRP A 1 107 ? -0.769 1.352 -12.233 1.00 89.56 107 TRP A CA 1
ATOM 863 C C . TRP A 1 107 ? -1.673 0.167 -11.866 1.00 89.56 107 TRP A C 1
ATOM 865 O O . TRP A 1 107 ? -1.684 -0.855 -12.547 1.00 89.56 107 TRP A O 1
ATOM 875 N N . LEU A 1 108 ? -2.489 0.286 -10.817 1.00 90.06 108 LEU A N 1
ATOM 876 C CA . LEU A 1 108 ? -3.409 -0.787 -10.431 1.00 90.06 108 LEU A CA 1
ATOM 877 C C . LEU A 1 108 ? -4.441 -1.074 -11.532 1.00 90.06 108 LEU A C 1
ATOM 879 O O . LEU A 1 108 ? -4.806 -2.233 -11.741 1.00 90.06 108 LEU A O 1
ATOM 883 N N . LYS A 1 109 ? -4.871 -0.045 -12.271 1.00 88.12 109 LYS A N 1
ATOM 884 C CA . LYS A 1 109 ? -5.744 -0.195 -13.443 1.00 88.12 109 LYS A CA 1
ATOM 885 C C . LYS A 1 109 ? -5.050 -0.906 -14.604 1.00 88.12 109 LYS A C 1
ATOM 887 O O . LYS A 1 109 ? -5.705 -1.710 -15.266 1.00 88.12 109 LYS A O 1
ATOM 892 N N . SER A 1 110 ? -3.760 -0.652 -14.836 1.00 85.88 110 SER A N 1
ATOM 893 C CA . SER A 1 110 ? -3.003 -1.268 -15.937 1.00 85.88 110 SER A CA 1
ATOM 894 C C . SER A 1 110 ? -2.710 -2.756 -15.721 1.00 85.88 110 SER A C 1
ATOM 896 O O . SER A 1 110 ? -2.586 -3.497 -16.692 1.00 85.88 110 SER A O 1
ATOM 898 N N . ILE A 1 111 ? -2.678 -3.229 -14.470 1.00 83.94 111 ILE A N 1
ATOM 899 C CA . ILE A 1 111 ? -2.587 -4.667 -14.156 1.00 83.94 111 ILE A CA 1
ATOM 900 C C . ILE A 1 111 ? -3.851 -5.421 -14.626 1.00 83.94 111 ILE A C 1
ATOM 902 O O . ILE A 1 111 ? -3.814 -6.635 -14.821 1.00 83.94 111 ILE A O 1
ATOM 906 N N . HIS A 1 112 ? -4.978 -4.722 -14.819 1.00 83.69 112 HIS A N 1
ATOM 907 C CA . HIS A 1 112 ? -6.268 -5.295 -15.222 1.00 83.69 112 HIS A CA 1
ATOM 908 C C . HIS A 1 112 ? -6.780 -6.425 -14.304 1.00 83.69 112 HIS A C 1
ATOM 910 O O . HIS A 1 112 ? -7.598 -7.248 -14.714 1.00 83.69 112 HIS A O 1
ATOM 916 N N . ASN A 1 113 ? -6.360 -6.436 -13.034 1.00 86.44 113 ASN A N 1
ATOM 917 C CA . ASN A 1 113 ? -6.791 -7.409 -12.034 1.00 86.44 113 ASN A CA 1
ATOM 918 C C . ASN A 1 113 ? -7.520 -6.710 -10.879 1.00 86.44 113 ASN A C 1
ATOM 920 O O . ASN A 1 113 ? -6.902 -6.152 -9.972 1.00 86.44 113 ASN A O 1
ATOM 924 N N . ARG A 1 114 ? -8.855 -6.770 -10.909 1.00 87.31 114 ARG A N 1
ATOM 925 C CA . ARG A 1 114 ? -9.716 -6.123 -9.906 1.00 87.31 114 ARG A CA 1
ATOM 926 C C . ARG A 1 114 ? -9.522 -6.705 -8.507 1.00 87.31 114 ARG A C 1
ATOM 928 O O . ARG A 1 114 ? -9.522 -5.949 -7.541 1.00 87.31 114 ARG A O 1
ATOM 935 N N . VAL A 1 115 ? -9.331 -8.022 -8.405 1.00 88.38 115 VAL A N 1
ATOM 936 C CA . VAL A 1 115 ? -9.097 -8.721 -7.130 1.00 88.38 115 VAL A CA 1
ATOM 937 C C . VAL A 1 115 ? -7.828 -8.188 -6.475 1.00 88.38 115 VAL A C 1
ATOM 939 O O . VAL A 1 115 ? -7.821 -7.870 -5.289 1.00 88.38 115 VAL A O 1
ATOM 942 N N . TRP A 1 116 ? -6.773 -7.984 -7.266 1.00 89.75 116 TRP A N 1
ATOM 943 C CA . TRP A 1 116 ? -5.532 -7.406 -6.767 1.00 89.75 116 TRP A CA 1
ATOM 944 C C . TRP A 1 116 ? -5.693 -5.964 -6.278 1.00 89.75 116 TRP A C 1
ATOM 946 O O . TRP A 1 116 ? -5.233 -5.631 -5.186 1.00 89.75 116 TRP A O 1
ATOM 956 N N . SER A 1 117 ? -6.387 -5.110 -7.036 1.00 91.12 117 SER A N 1
ATOM 957 C 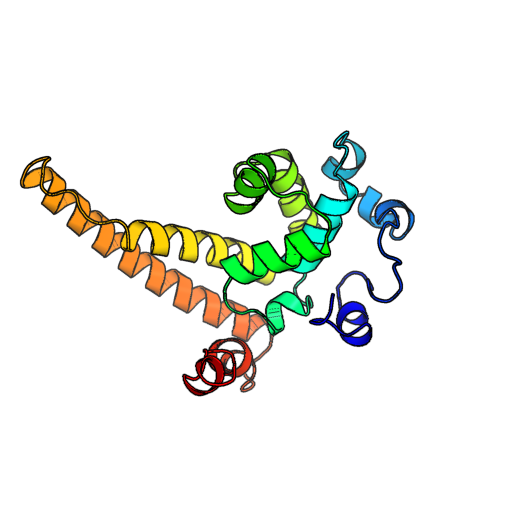CA . SER A 1 117 ? -6.678 -3.745 -6.581 1.00 91.12 117 SER A CA 1
ATOM 958 C C . SER A 1 117 ? -7.435 -3.754 -5.249 1.00 91.12 117 SER A C 1
ATOM 960 O O . SER A 1 117 ? -7.101 -2.990 -4.345 1.00 91.12 117 SER A O 1
ATOM 962 N N . MET A 1 118 ? -8.398 -4.672 -5.092 1.00 91.00 118 MET A N 1
ATOM 963 C CA . MET A 1 118 ? -9.135 -4.848 -3.841 1.00 91.00 118 MET A CA 1
ATOM 964 C C . MET A 1 118 ? -8.234 -5.303 -2.693 1.00 91.00 118 MET A C 1
ATOM 966 O O . MET A 1 118 ? -8.374 -4.764 -1.596 1.00 91.00 118 MET A O 1
ATOM 970 N N . ILE A 1 119 ? -7.298 -6.229 -2.924 1.00 90.38 119 ILE A N 1
ATOM 971 C CA . ILE A 1 119 ? -6.301 -6.642 -1.922 1.00 90.38 119 ILE A CA 1
ATOM 972 C C . ILE A 1 119 ? -5.503 -5.428 -1.441 1.00 90.38 119 ILE A C 1
ATOM 974 O O . ILE A 1 119 ? -5.472 -5.156 -0.242 1.00 90.38 119 ILE A O 1
ATOM 978 N N . VAL A 1 120 ? -4.912 -4.663 -2.363 1.00 90.88 120 VAL A N 1
ATOM 979 C CA . VAL A 1 120 ? -4.073 -3.501 -2.023 1.00 90.88 120 VAL A CA 1
ATOM 980 C C . VAL A 1 120 ? -4.851 -2.470 -1.204 1.00 90.88 120 VAL A C 1
ATOM 982 O O . VAL A 1 120 ? -4.361 -2.002 -0.174 1.00 90.88 120 VAL A O 1
ATOM 985 N N . SER A 1 121 ? -6.076 -2.137 -1.620 1.00 91.19 121 SER A N 1
ATOM 986 C CA . SER A 1 121 ? -6.915 -1.183 -0.891 1.00 91.19 121 SER A CA 1
ATOM 987 C C . SER A 1 121 ? -7.329 -1.698 0.490 1.00 91.19 121 SER A C 1
ATOM 989 O O . SER A 1 121 ? -7.243 -0.952 1.462 1.00 91.19 121 SER A O 1
ATOM 991 N N . ASN A 1 122 ? -7.749 -2.963 0.603 1.00 91.38 122 ASN A N 1
ATOM 992 C CA . ASN A 1 122 ? -8.198 -3.532 1.877 1.00 91.38 122 ASN A CA 1
ATOM 993 C C . ASN A 1 122 ? -7.048 -3.669 2.882 1.00 91.38 122 ASN A C 1
ATOM 995 O O . ASN A 1 122 ? -7.250 -3.380 4.057 1.00 91.38 122 ASN A O 1
ATOM 999 N N . GLU A 1 123 ? -5.838 -4.026 2.441 1.00 88.81 123 GLU A N 1
ATOM 1000 C CA . GLU A 1 123 ? -4.669 -4.045 3.326 1.00 88.81 123 GLU A CA 1
ATOM 1001 C C . GLU A 1 123 ? -4.359 -2.661 3.887 1.00 88.81 123 GLU A C 1
ATOM 1003 O O . GLU A 1 123 ? -4.164 -2.516 5.091 1.00 88.81 123 GLU A O 1
ATOM 1008 N N . GLN A 1 124 ? -4.348 -1.629 3.040 1.00 88.50 124 GLN A N 1
ATOM 1009 C CA . GLN A 1 124 ? -4.080 -0.269 3.499 1.00 88.50 124 GLN A CA 1
ATOM 1010 C C . GLN A 1 124 ? -5.102 0.182 4.555 1.00 88.50 124 GLN A C 1
ATOM 1012 O O . GLN A 1 124 ? -4.707 0.710 5.594 1.00 88.50 124 GLN A O 1
ATOM 1017 N N . VAL A 1 125 ? -6.393 -0.061 4.310 1.00 90.25 125 VAL A N 1
ATOM 1018 C CA . VAL A 1 125 ? -7.470 0.296 5.247 1.00 90.25 125 VAL A CA 1
ATOM 1019 C C . VAL A 1 125 ? -7.366 -0.500 6.548 1.00 90.25 125 VAL A C 1
ATOM 1021 O O . VAL A 1 125 ? -7.502 0.079 7.624 1.00 90.25 125 VAL A O 1
ATOM 1024 N N . PHE A 1 126 ? -7.074 -1.802 6.474 1.00 90.38 126 PHE A N 1
ATOM 1025 C CA . PHE A 1 126 ? -6.930 -2.658 7.652 1.00 90.38 126 PHE A CA 1
ATOM 1026 C C . PHE A 1 126 ? -5.881 -2.115 8.624 1.00 90.38 126 PHE A C 1
ATOM 1028 O O . PHE A 1 126 ? -6.156 -1.942 9.809 1.00 90.38 126 PHE A O 1
ATOM 1035 N N . TYR A 1 127 ? -4.685 -1.796 8.123 1.00 86.50 127 TYR A N 1
ATOM 1036 C CA . TYR A 1 127 ? -3.606 -1.306 8.979 1.00 86.50 127 TYR A CA 1
ATOM 1037 C C . TYR A 1 127 ? -3.874 0.100 9.523 1.00 86.50 127 TYR A C 1
ATOM 1039 O O . TYR A 1 127 ? -3.496 0.389 10.657 1.00 86.50 127 TYR A O 1
ATOM 1047 N N . GLU A 1 128 ? -4.565 0.958 8.771 1.00 87.38 128 GLU A N 1
ATOM 1048 C CA . GLU A 1 128 ? -5.019 2.254 9.282 1.00 87.38 128 GLU A CA 1
ATOM 1049 C C . GLU A 1 128 ? -6.021 2.083 10.437 1.00 87.38 128 GLU A C 1
ATOM 1051 O O . GLU A 1 128 ? -5.919 2.752 11.467 1.00 87.38 128 GLU A O 1
ATOM 1056 N N . TYR A 1 129 ? -6.977 1.162 10.304 1.00 90.44 129 TYR A N 1
ATOM 1057 C CA . TYR A 1 129 ? -7.950 0.881 11.361 1.00 90.44 129 TYR A CA 1
ATOM 1058 C C . TYR A 1 129 ? -7.302 0.215 12.570 1.00 90.44 129 TYR A C 1
ATOM 1060 O O . TYR A 1 129 ? -7.623 0.576 13.701 1.00 90.44 129 TYR A O 1
ATOM 1068 N N . GLN A 1 130 ? -6.333 -0.674 12.356 1.00 87.69 130 GLN A N 1
ATOM 1069 C CA . GLN A 1 130 ? -5.543 -1.268 13.427 1.00 87.69 130 GLN A CA 1
ATOM 1070 C C . GLN A 1 130 ? -4.807 -0.198 14.249 1.00 87.69 130 GLN A C 1
ATOM 1072 O O . GLN A 1 130 ? -4.840 -0.240 15.477 1.00 87.69 130 GLN A O 1
ATOM 1077 N N . GLU A 1 131 ? -4.179 0.792 13.608 1.00 87.19 131 GLU A N 1
ATOM 1078 C CA . GLU A 1 131 ? -3.535 1.908 14.319 1.00 87.19 131 GLU A CA 1
ATOM 1079 C C . GLU A 1 131 ? -4.536 2.727 15.144 1.00 87.19 131 GLU A C 1
ATOM 1081 O O . GLU A 1 131 ? -4.276 3.055 16.306 1.00 87.19 131 GLU A O 1
ATOM 1086 N N . ARG A 1 132 ? -5.716 3.009 14.581 1.00 86.88 132 ARG A N 1
ATOM 1087 C CA . ARG A 1 132 ? -6.790 3.717 15.295 1.00 86.88 132 ARG A CA 1
ATOM 1088 C C . ARG A 1 132 ? -7.314 2.915 16.490 1.00 86.88 132 ARG A C 1
ATOM 1090 O O . ARG A 1 132 ? -7.560 3.494 17.543 1.00 86.88 132 ARG A O 1
ATOM 1097 N N . LEU A 1 133 ? -7.439 1.593 16.366 1.00 87.00 133 LEU A N 1
ATOM 1098 C CA . LEU A 1 133 ? -7.863 0.703 17.455 1.00 87.00 133 LEU A CA 1
ATOM 1099 C C . LEU A 1 133 ? -6.868 0.692 18.623 1.00 87.00 133 LEU A C 1
ATOM 1101 O O . LEU A 1 133 ? -7.281 0.697 19.787 1.00 87.00 133 LEU A O 1
ATOM 1105 N N . LEU A 1 134 ? -5.570 0.719 18.314 1.00 86.44 134 LEU A N 1
ATOM 1106 C CA . LEU A 1 134 ? -4.491 0.752 19.305 1.00 86.44 134 LEU A CA 1
ATOM 1107 C C . LEU A 1 134 ? -4.335 2.114 19.989 1.00 86.44 134 LEU A C 1
ATOM 1109 O O . LEU A 1 134 ? -3.729 2.189 21.055 1.00 86.44 134 LEU A O 1
ATOM 1113 N N . THR A 1 135 ? -4.891 3.182 19.415 1.00 85.56 135 THR A N 1
ATOM 1114 C CA . THR A 1 135 ? -4.856 4.514 20.029 1.00 85.56 135 THR A CA 1
ATOM 1115 C C . THR A 1 135 ? -5.705 4.505 21.311 1.00 85.56 135 THR A C 1
ATOM 1117 O O . THR A 1 135 ? -6.890 4.161 21.242 1.00 85.56 135 THR A O 1
ATOM 1120 N N . PRO A 1 136 ? -5.146 4.817 22.497 1.00 81.06 136 PRO A N 1
ATOM 1121 C CA . PRO A 1 136 ? -5.895 4.805 23.754 1.00 81.06 136 PRO A CA 1
ATOM 1122 C C . PRO A 1 136 ? -7.094 5.755 23.725 1.00 81.06 136 PRO A C 1
ATOM 1124 O O . PRO A 1 136 ? -7.058 6.794 23.071 1.00 81.06 136 PRO A O 1
ATOM 1127 N N . VAL A 1 137 ? -8.160 5.399 24.443 1.00 77.19 137 VAL A N 1
ATOM 1128 C CA . VAL A 1 137 ? -9.270 6.328 24.675 1.00 77.19 137 VAL A CA 1
ATOM 1129 C C . VAL A 1 137 ? -8.849 7.253 25.810 1.00 77.19 137 VAL A C 1
ATOM 1131 O O . VAL A 1 137 ? -8.658 6.795 26.933 1.00 77.19 137 VAL A O 1
ATOM 1134 N N . GLU A 1 138 ? -8.662 8.536 25.514 1.00 72.06 138 GLU A N 1
ATOM 1135 C CA . GLU A 1 138 ? -8.397 9.549 26.537 1.00 72.06 138 GLU A CA 1
ATOM 1136 C C . GLU A 1 138 ? -9.662 9.729 27.392 1.00 72.06 138 GLU A C 1
ATOM 1138 O O . GLU A 1 138 ? -10.680 10.225 26.911 1.00 72.06 138 GLU A O 1
ATOM 1143 N N . SER A 1 139 ? -9.608 9.310 28.658 1.00 59.47 139 SER A N 1
ATOM 1144 C CA . SER A 1 139 ? -10.714 9.428 29.625 1.00 59.47 139 SER A CA 1
ATOM 1145 C C . SER A 1 139 ? -10.996 10.867 30.064 1.00 59.47 139 SER A C 1
ATOM 1147 O O . SER A 1 139 ? -12.018 11.141 30.689 1.00 59.47 139 SER A O 1
ATOM 1149 N N . ASP A 1 140 ? -10.111 11.801 29.722 1.00 62.12 140 ASP A N 1
ATOM 1150 C CA . ASP A 1 140 ? -10.106 13.158 30.275 1.00 62.12 140 ASP A CA 1
ATOM 1151 C C . ASP A 1 140 ? -11.218 14.058 29.705 1.00 62.12 140 ASP A C 1
ATOM 1153 O O . ASP A 1 140 ? -11.419 15.174 30.180 1.00 62.12 140 ASP A O 1
ATOM 1157 N N . LYS A 1 141 ? -11.966 13.582 28.697 1.00 59.22 141 LYS A N 1
ATOM 1158 C CA . LYS A 1 141 ? -13.044 14.334 28.024 1.00 59.22 141 LYS A CA 1
ATOM 1159 C C . LYS A 1 141 ? -14.458 13.987 28.523 1.00 59.22 141 LYS A C 1
ATOM 1161 O O . LYS A 1 141 ? -15.435 14.561 28.051 1.00 59.22 141 LYS A O 1
ATOM 1166 N N . GLY A 1 142 ? -14.568 13.125 29.539 1.00 69.62 142 GLY A N 1
ATOM 1167 C CA . GLY A 1 142 ? -15.824 12.768 30.209 1.00 69.62 142 GLY A CA 1
ATOM 1168 C C . GLY A 1 142 ? -16.495 11.494 29.676 1.00 69.62 142 GLY A C 1
ATOM 1169 O O . GLY A 1 142 ? -16.215 11.027 28.572 1.00 69.62 142 GLY A O 1
ATOM 1170 N N . ASP A 1 143 ? -17.415 10.935 30.472 1.00 72.94 143 ASP A N 1
ATOM 1171 C CA . ASP A 1 143 ? -18.010 9.601 30.259 1.00 72.94 143 ASP A CA 1
ATOM 1172 C C . ASP A 1 143 ? -18.681 9.422 28.889 1.00 72.94 143 ASP A C 1
ATOM 1174 O O . ASP A 1 143 ? -18.626 8.348 28.293 1.00 72.94 143 ASP A O 1
ATOM 1178 N N . LYS A 1 144 ? -19.293 10.481 28.347 1.00 79.06 144 LYS A N 1
ATOM 1179 C CA . LYS A 1 144 ? -19.962 10.438 27.039 1.00 79.06 144 LYS A CA 1
ATOM 1180 C C . LYS A 1 144 ? -18.977 10.208 25.890 1.00 79.06 144 LYS A C 1
ATOM 1182 O O . LYS A 1 144 ? -19.272 9.422 24.990 1.00 79.06 144 LYS A O 1
ATOM 1187 N N . ASP A 1 145 ? -17.823 10.866 25.929 1.00 76.94 145 ASP A N 1
ATOM 1188 C CA . ASP A 1 145 ? -16.794 10.744 24.893 1.00 76.94 145 ASP A CA 1
ATOM 1189 C C . ASP A 1 145 ? -16.086 9.390 24.999 1.00 76.94 145 ASP A C 1
ATOM 1191 O O . ASP A 1 145 ? -15.796 8.758 23.981 1.00 76.94 145 ASP A O 1
ATOM 1195 N N . ALA A 1 146 ? -15.903 8.889 26.224 1.00 79.00 146 ALA A N 1
ATOM 1196 C CA . ALA A 1 146 ? -15.384 7.547 26.467 1.00 79.00 146 ALA A CA 1
ATOM 1197 C C . ALA A 1 146 ? -16.309 6.457 25.895 1.00 79.00 146 ALA A C 1
ATOM 1199 O O . ALA A 1 146 ? -15.832 5.540 25.222 1.00 79.00 146 ALA A O 1
ATOM 1200 N N . ILE A 1 147 ? -17.627 6.580 26.092 1.00 82.81 147 ILE A N 1
ATOM 1201 C CA . ILE A 1 147 ? -18.621 5.652 25.529 1.00 82.81 147 ILE A CA 1
ATOM 1202 C C . ILE A 1 147 ? -18.623 5.718 23.993 1.00 82.81 147 ILE A C 1
ATOM 1204 O O . ILE A 1 147 ? -18.552 4.680 23.339 1.00 82.81 147 ILE A O 1
ATOM 1208 N N . GLN A 1 148 ? -18.624 6.915 23.394 1.00 85.06 148 GLN A N 1
ATOM 1209 C CA . GLN A 1 148 ? -18.581 7.057 21.930 1.00 85.06 148 GLN A CA 1
ATOM 1210 C C . GLN A 1 148 ? -17.298 6.486 21.317 1.00 85.06 148 GLN A C 1
ATOM 1212 O O . GLN A 1 148 ? -17.331 5.877 20.245 1.00 85.06 148 GLN A O 1
ATOM 1217 N N . ALA A 1 149 ? -16.163 6.667 21.992 1.00 83.69 149 ALA A N 1
ATOM 1218 C CA . ALA A 1 149 ? -14.897 6.095 21.563 1.00 83.69 149 ALA A CA 1
ATOM 1219 C C . ALA A 1 149 ? -14.903 4.562 21.664 1.00 83.69 149 ALA A C 1
ATOM 1221 O O . ALA A 1 149 ? -14.396 3.896 20.759 1.00 83.69 149 ALA A O 1
ATOM 1222 N N . ALA A 1 150 ? -15.505 3.993 22.713 1.00 84.56 150 ALA A N 1
ATOM 1223 C CA . ALA A 1 150 ? -15.683 2.549 22.850 1.00 84.56 150 ALA A CA 1
ATOM 1224 C C . ALA A 1 150 ? -16.580 1.975 21.736 1.00 84.56 150 ALA A C 1
ATOM 1226 O O . ALA A 1 150 ? -16.198 0.998 21.089 1.00 84.56 150 ALA A O 1
ATOM 1227 N N . ASP A 1 151 ? -17.705 2.629 21.432 1.00 87.56 151 ASP A N 1
ATOM 1228 C CA . ASP A 1 151 ? -18.603 2.239 20.337 1.00 87.56 151 ASP A CA 1
ATOM 1229 C C . ASP A 1 151 ? -17.903 2.285 18.973 1.00 87.56 151 ASP A C 1
ATOM 1231 O O . ASP A 1 151 ? -18.060 1.384 18.144 1.00 87.56 151 ASP A O 1
ATOM 1235 N N . LEU A 1 152 ? -17.109 3.332 18.721 1.00 86.44 152 LEU A N 1
ATOM 1236 C CA . LEU A 1 152 ? -16.326 3.447 17.493 1.00 86.44 152 LEU A CA 1
ATOM 1237 C C . LEU A 1 152 ? -15.302 2.315 17.383 1.00 86.44 152 LEU A C 1
ATOM 1239 O O . LEU A 1 152 ? -15.154 1.737 16.307 1.00 86.44 152 LEU A O 1
ATOM 1243 N N . LYS A 1 153 ? -14.616 1.973 18.480 1.00 89.25 153 LYS A N 1
ATOM 1244 C CA . LYS A 1 153 ? -13.673 0.850 18.497 1.00 89.25 153 LYS A CA 1
ATOM 1245 C C . LYS A 1 153 ? -14.362 -0.477 18.208 1.00 89.25 153 LYS A C 1
ATOM 1247 O O . LYS A 1 153 ? -13.843 -1.220 17.385 1.00 89.25 153 LYS A O 1
ATOM 1252 N N . SER A 1 154 ? -15.534 -0.743 18.787 1.00 90.19 154 SER A N 1
ATOM 1253 C CA . SER A 1 154 ? -16.299 -1.959 18.476 1.00 90.19 154 SER A CA 1
ATOM 1254 C C . SER A 1 154 ? -16.599 -2.061 16.978 1.00 90.19 154 SER A C 1
ATOM 1256 O O . SER A 1 154 ? -16.287 -3.068 16.354 1.00 90.19 154 SER A O 1
ATOM 1258 N N . LYS A 1 155 ? -17.094 -0.979 16.363 1.00 92.00 155 LYS A N 1
ATOM 1259 C CA . LYS A 1 155 ? -17.383 -0.946 14.917 1.00 92.00 155 LYS A CA 1
ATOM 1260 C C . LYS A 1 155 ? -16.134 -1.138 14.058 1.00 92.00 155 LYS A C 1
ATOM 1262 O O . LYS A 1 155 ? -16.188 -1.794 13.019 1.00 92.00 155 LYS A O 1
ATOM 1267 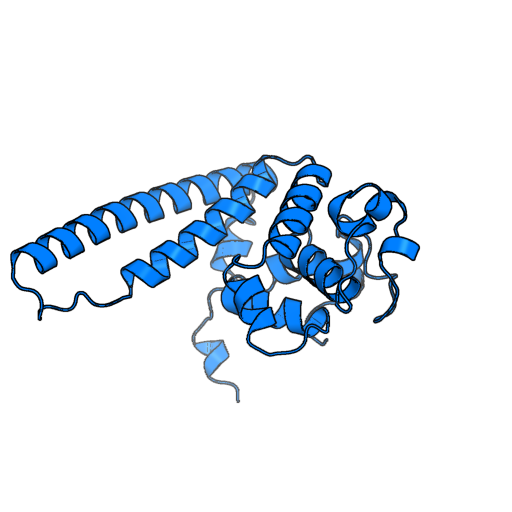N N . LEU A 1 156 ? -15.012 -0.542 14.464 1.00 91.44 156 LEU A N 1
ATOM 1268 C CA . LEU A 1 156 ? -13.734 -0.723 13.777 1.00 91.44 156 LEU A CA 1
ATOM 1269 C C . LEU A 1 156 ? -13.241 -2.171 13.886 1.00 91.44 156 LEU A C 1
ATOM 1271 O O . LEU A 1 156 ? -12.723 -2.683 12.900 1.00 91.44 156 LEU A O 1
ATOM 1275 N N . MET A 1 157 ? -13.427 -2.834 15.033 1.00 91.31 157 MET A N 1
ATOM 1276 C CA . MET A 1 157 ? -13.100 -4.256 15.202 1.00 91.31 157 MET A CA 1
ATOM 1277 C C . MET A 1 157 ? -13.926 -5.128 14.254 1.00 91.31 157 MET A C 1
ATOM 1279 O O . MET A 1 157 ? -13.340 -5.884 13.483 1.00 91.31 157 MET A O 1
ATOM 1283 N N . ASP A 1 158 ? -15.248 -4.938 14.219 1.00 94.44 158 ASP A N 1
ATOM 1284 C CA . ASP A 1 158 ? -16.134 -5.677 13.308 1.00 94.44 158 ASP A CA 1
ATOM 1285 C C . ASP A 1 158 ? -15.723 -5.468 11.840 1.00 94.44 158 ASP A C 1
ATOM 1287 O O . ASP A 1 158 ? -15.621 -6.409 11.051 1.00 94.44 158 ASP A O 1
ATOM 1291 N N . THR A 1 159 ? -15.395 -4.223 11.477 1.00 92.44 159 THR A N 1
ATOM 1292 C CA . THR A 1 159 ? -14.946 -3.891 10.119 1.00 92.44 159 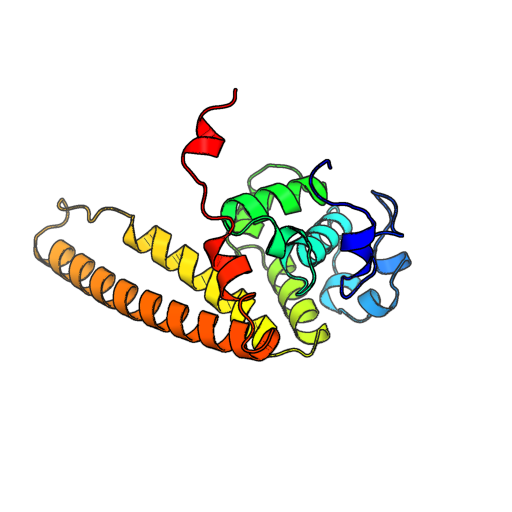THR A CA 1
ATOM 1293 C C . THR A 1 159 ? -13.600 -4.543 9.788 1.00 92.44 159 THR A C 1
ATOM 1295 O O . THR A 1 159 ? -13.401 -5.005 8.664 1.00 92.44 159 THR A O 1
ATOM 1298 N N . CYS A 1 160 ? -12.663 -4.602 10.739 1.00 91.31 160 CYS A N 1
ATOM 1299 C CA . CYS A 1 160 ? -11.387 -5.296 10.565 1.00 91.31 160 CYS A CA 1
ATOM 1300 C C . CYS A 1 160 ? -11.590 -6.797 10.317 1.00 91.31 160 CYS A C 1
ATOM 1302 O O . CYS A 1 160 ? -10.950 -7.344 9.416 1.00 91.31 160 CYS A O 1
ATOM 1304 N N . ASP A 1 161 ? -12.511 -7.440 11.035 1.00 92.19 161 ASP A N 1
ATOM 1305 C CA . ASP A 1 161 ? -12.850 -8.853 10.832 1.00 92.19 161 ASP A CA 1
ATOM 1306 C C . ASP A 1 161 ? -13.459 -9.099 9.443 1.00 92.19 161 ASP A C 1
ATOM 1308 O O . ASP A 1 161 ? -13.122 -10.069 8.758 1.00 92.19 161 ASP A O 1
ATOM 1312 N N . GLU A 1 162 ? -14.324 -8.200 8.972 1.00 94.00 162 GLU A N 1
ATOM 1313 C CA . GLU A 1 162 ? -14.871 -8.256 7.614 1.00 94.00 162 GLU A CA 1
ATOM 1314 C C . GLU A 1 162 ? -13.806 -8.032 6.536 1.00 94.00 162 GLU A C 1
ATOM 1316 O O . GLU A 1 162 ? -13.845 -8.665 5.478 1.00 94.00 162 GLU A O 1
ATOM 1321 N N . ILE A 1 163 ? -12.870 -7.103 6.758 1.00 91.50 163 ILE A N 1
ATOM 1322 C CA . ILE A 1 163 ? -11.741 -6.881 5.847 1.00 91.50 163 ILE A CA 1
ATOM 1323 C C . ILE A 1 163 ? -10.867 -8.135 5.792 1.00 91.50 163 ILE A C 1
ATOM 1325 O O . ILE A 1 163 ? -10.500 -8.565 4.701 1.00 91.50 163 ILE A O 1
ATOM 1329 N N . HIS A 1 164 ? -10.581 -8.754 6.937 1.00 88.88 164 HIS A N 1
ATOM 1330 C CA . HIS A 1 164 ? -9.795 -9.980 7.008 1.00 88.88 164 HIS A CA 1
ATOM 1331 C C . HIS A 1 164 ? -10.436 -11.114 6.193 1.00 88.88 164 HIS A C 1
ATOM 1333 O O . HIS A 1 164 ? -9.783 -11.658 5.303 1.00 88.88 164 HIS A O 1
ATOM 1339 N N . LYS A 1 165 ? -11.734 -11.386 6.390 1.00 90.50 165 LYS A N 1
ATOM 1340 C CA . LYS A 1 165 ? -12.477 -12.398 5.612 1.00 90.50 165 LYS A CA 1
ATOM 1341 C C . LYS A 1 165 ? -12.461 -12.113 4.107 1.00 90.50 165 LYS A C 1
ATOM 1343 O O . LYS A 1 165 ? -12.300 -13.026 3.300 1.00 90.50 165 LYS A O 1
ATOM 1348 N N . ARG A 1 166 ? -12.611 -10.841 3.714 1.00 91.00 166 ARG A N 1
ATOM 1349 C CA . ARG A 1 166 ? -12.520 -10.422 2.304 1.00 91.00 166 ARG A CA 1
ATOM 1350 C C . ARG A 1 166 ? -11.128 -10.664 1.731 1.00 91.00 166 ARG A C 1
ATOM 1352 O O . ARG A 1 166 ? -11.022 -11.206 0.637 1.00 91.00 166 ARG A O 1
ATOM 1359 N N . LEU A 1 167 ? -10.076 -10.292 2.463 1.00 88.69 167 LEU A N 1
ATOM 1360 C CA . LEU A 1 167 ? -8.690 -10.508 2.049 1.00 88.69 167 LEU A CA 1
ATOM 1361 C C . LEU A 1 167 ? -8.394 -11.995 1.848 1.00 88.69 167 LEU A C 1
ATOM 1363 O O . LEU A 1 167 ? -7.843 -12.349 0.811 1.00 88.69 167 LEU A O 1
ATOM 1367 N N . GLU A 1 168 ? -8.801 -12.864 2.775 1.00 86.12 168 GLU A N 1
ATOM 1368 C CA . GLU A 1 168 ? -8.654 -14.316 2.609 1.00 86.12 168 GLU A CA 1
ATOM 1369 C C . GLU A 1 168 ? -9.354 -14.823 1.344 1.00 86.12 168 GLU A C 1
ATOM 1371 O O . GLU A 1 168 ? -8.760 -15.579 0.573 1.00 86.12 168 GLU A O 1
ATOM 1376 N N . GLY A 1 169 ? -10.584 -14.362 1.093 1.00 88.62 169 GLY A N 1
ATOM 1377 C CA . GLY A 1 169 ? -11.328 -14.684 -0.123 1.00 88.62 169 GLY A CA 1
ATOM 1378 C C . GLY A 1 169 ? -10.592 -14.253 -1.394 1.00 88.62 169 GLY A C 1
ATOM 1379 O O . GLY A 1 169 ? -10.405 -15.064 -2.298 1.00 88.62 169 GLY A O 1
ATOM 1380 N N . TYR A 1 170 ? -10.106 -13.011 -1.441 1.00 89.19 170 TYR A N 1
ATOM 1381 C CA . TYR A 1 170 ? -9.366 -12.488 -2.592 1.00 89.19 170 TYR A CA 1
ATOM 1382 C C . TYR A 1 170 ? -8.041 -13.220 -2.824 1.00 89.19 170 TYR A C 1
ATOM 1384 O O . TYR A 1 170 ? -7.685 -13.507 -3.965 1.00 89.19 170 TYR A O 1
ATOM 1392 N N . TYR A 1 171 ? -7.308 -13.550 -1.759 1.00 84.50 171 TYR A N 1
ATOM 1393 C CA . TYR A 1 171 ? -6.069 -14.319 -1.870 1.00 84.50 171 TYR A CA 1
ATOM 1394 C C . TYR A 1 171 ? -6.324 -15.741 -2.373 1.00 84.50 171 TYR A C 1
ATOM 1396 O O . TYR A 1 171 ? -5.580 -16.222 -3.230 1.00 84.50 171 TYR A O 1
ATOM 1404 N N . ARG A 1 172 ? -7.390 -16.394 -1.897 1.00 83.94 172 ARG A N 1
ATOM 1405 C CA . ARG A 1 172 ? -7.808 -17.714 -2.384 1.00 83.94 172 ARG A CA 1
ATOM 1406 C C . ARG A 1 172 ? -8.237 -17.670 -3.848 1.00 83.94 172 ARG A C 1
ATOM 1408 O O . ARG A 1 172 ? -7.876 -18.559 -4.607 1.00 83.94 172 ARG A O 1
ATOM 1415 N N . GLU A 1 173 ? -8.958 -16.633 -4.264 1.00 85.38 173 GLU A N 1
ATOM 1416 C CA . GLU A 1 173 ? -9.338 -16.437 -5.666 1.00 85.38 173 GLU A CA 1
ATOM 1417 C C . GLU A 1 173 ? -8.108 -16.236 -6.565 1.00 85.38 173 GLU A C 1
ATOM 1419 O O . GLU A 1 173 ? -8.031 -16.808 -7.650 1.00 85.38 173 GLU A O 1
ATOM 1424 N N . LEU A 1 174 ? -7.122 -15.462 -6.101 1.00 81.19 174 LEU A N 1
ATOM 1425 C CA . LEU A 1 174 ? -5.951 -15.102 -6.897 1.00 81.19 174 LEU A CA 1
ATOM 1426 C C . LEU A 1 174 ? -4.908 -16.227 -7.002 1.00 81.19 174 LEU A C 1
ATOM 1428 O O . LEU A 1 174 ? -4.291 -16.388 -8.054 1.00 81.19 174 LEU A O 1
ATOM 1432 N N . TYR A 1 175 ? -4.691 -16.985 -5.924 1.00 77.19 175 TYR A N 1
ATOM 1433 C CA . TYR A 1 175 ? -3.635 -18.004 -5.844 1.00 77.19 175 TYR A CA 1
ATOM 1434 C C . TYR A 1 175 ? -4.163 -19.449 -5.759 1.00 77.19 175 TYR A C 1
ATOM 1436 O O . TYR A 1 175 ? -3.373 -20.392 -5.825 1.00 77.19 175 TYR A O 1
ATOM 1444 N N . GLY A 1 176 ? -5.483 -19.641 -5.683 1.00 76.50 176 GLY A N 1
ATOM 1445 C CA . GLY A 1 176 ? -6.144 -20.944 -5.591 1.00 76.50 176 GLY A CA 1
ATOM 1446 C C . GLY A 1 176 ? -6.155 -21.554 -4.182 1.00 76.50 176 GLY A C 1
ATOM 1447 O O . GLY A 1 176 ? -5.607 -21.007 -3.229 1.00 76.50 176 GLY A O 1
ATOM 1448 N N . ASP A 1 177 ? -6.770 -22.735 -4.068 1.00 58.75 177 ASP A N 1
ATOM 1449 C CA . ASP A 1 177 ? -7.040 -23.452 -2.805 1.00 58.75 177 ASP A CA 1
ATOM 1450 C C . ASP A 1 177 ? -5.869 -24.319 -2.302 1.00 58.75 177 ASP A C 1
ATOM 1452 O O . ASP A 1 177 ? -6.037 -25.291 -1.569 1.00 58.75 177 ASP A O 1
ATOM 1456 N N . LYS A 1 178 ? -4.642 -24.010 -2.721 1.00 45.16 178 LYS A N 1
ATOM 1457 C CA . LYS A 1 178 ? -3.455 -24.664 -2.166 1.00 45.16 178 LYS A CA 1
ATOM 1458 C C . LYS A 1 178 ? -2.995 -23.829 -0.998 1.00 45.16 178 LYS A C 1
ATOM 1460 O O . LYS A 1 178 ? -2.727 -22.659 -1.233 1.00 45.16 178 LYS A O 1
ATOM 1465 N N . GLU A 1 179 ? -2.914 -24.418 0.198 1.00 47.16 179 GLU A N 1
ATOM 1466 C CA . GLU A 1 179 ? -1.786 -24.495 1.163 1.00 47.16 179 GLU A CA 1
ATOM 1467 C C . GLU A 1 179 ? -0.658 -23.425 1.108 1.00 47.16 179 GLU A C 1
ATOM 1469 O O . GLU A 1 179 ? 0.428 -23.622 1.623 1.00 47.16 179 GLU A O 1
ATOM 1474 N N . THR A 1 180 ? -0.869 -22.300 0.443 1.00 50.12 180 THR A N 1
ATOM 1475 C CA . THR A 1 180 ? 0.085 -21.328 -0.111 1.00 50.12 180 THR A CA 1
ATOM 1476 C C . THR A 1 180 ? -0.405 -19.932 0.239 1.00 50.12 180 THR A C 1
ATOM 1478 O O . THR A 1 180 ? 0.397 -19.110 0.662 1.00 50.12 180 THR A O 1
ATOM 1481 N N . ALA A 1 181 ? -1.722 -19.685 0.176 1.00 42.66 181 ALA A N 1
ATOM 1482 C CA . ALA A 1 181 ? -2.331 -18.496 0.774 1.00 42.66 181 ALA A CA 1
ATOM 1483 C C . ALA A 1 181 ? -2.062 -18.456 2.291 1.00 42.66 181 ALA A C 1
ATOM 1485 O O . ALA A 1 181 ? -1.564 -17.459 2.806 1.00 42.66 181 ALA A O 1
ATOM 1486 N N . GLU A 1 182 ? -2.263 -19.584 2.981 1.00 43.25 182 GLU A N 1
ATOM 1487 C CA . GLU A 1 182 ? -1.903 -19.736 4.393 1.00 43.25 182 GLU A CA 1
ATOM 1488 C C . GLU A 1 182 ? -0.388 -19.707 4.620 1.00 43.25 182 GLU A C 1
ATOM 1490 O O . GLU A 1 182 ? 0.043 -19.033 5.541 1.00 43.25 182 GLU A O 1
ATOM 1495 N N . LYS A 1 183 ? 0.458 -20.317 3.776 1.00 47.78 183 LYS A N 1
ATOM 1496 C CA . LYS A 1 183 ? 1.926 -20.213 3.936 1.00 47.78 183 LYS A CA 1
ATOM 1497 C C . LYS A 1 183 ? 2.453 -18.788 3.719 1.00 47.78 183 LYS A C 1
ATOM 1499 O O . LYS A 1 183 ? 3.319 -18.345 4.464 1.00 47.78 183 LYS A O 1
ATOM 1504 N N . MET A 1 184 ? 1.886 -18.012 2.792 1.00 49.62 184 MET A N 1
ATOM 1505 C CA . MET A 1 184 ? 2.230 -16.591 2.630 1.00 49.62 184 MET A CA 1
ATOM 1506 C C . MET A 1 184 ? 1.776 -15.728 3.820 1.00 49.62 184 MET A C 1
ATOM 1508 O O . MET A 1 184 ? 2.443 -14.744 4.138 1.00 49.62 184 MET A O 1
ATOM 1512 N N . ILE A 1 185 ? 0.678 -16.097 4.490 1.00 48.84 185 ILE A N 1
ATOM 1513 C CA . ILE A 1 185 ? 0.142 -15.389 5.665 1.00 48.84 185 ILE A CA 1
ATOM 1514 C C . ILE A 1 185 ? 0.799 -15.867 6.984 1.00 48.84 185 ILE A C 1
ATOM 1516 O O . ILE A 1 185 ? 0.988 -15.065 7.900 1.00 48.84 185 ILE A O 1
ATOM 1520 N N . ILE A 1 186 ? 1.177 -17.148 7.094 1.00 45.06 186 ILE A N 1
ATOM 1521 C CA . ILE A 1 186 ? 1.550 -17.840 8.343 1.00 45.06 186 ILE A CA 1
ATOM 1522 C C . ILE A 1 186 ? 3.049 -18.188 8.421 1.00 45.06 186 ILE A C 1
ATOM 1524 O O . ILE A 1 186 ? 3.630 -17.969 9.481 1.00 45.06 186 ILE A O 1
ATOM 1528 N N . GLU A 1 187 ? 3.728 -18.651 7.357 1.00 41.34 187 GLU A N 1
ATOM 1529 C CA . GLU A 1 187 ? 5.139 -19.117 7.448 1.00 41.34 187 GLU A CA 1
ATOM 1530 C C . GLU A 1 187 ? 6.160 -17.995 7.703 1.00 41.34 187 GLU A C 1
ATOM 1532 O O . GLU A 1 187 ? 7.336 -18.265 7.936 1.00 41.34 187 GLU A O 1
ATOM 1537 N N . LYS A 1 188 ? 5.737 -16.726 7.697 1.00 43.75 188 LYS A N 1
ATOM 1538 C CA . LYS A 1 188 ? 6.597 -15.577 8.040 1.00 43.75 188 LYS A CA 1
ATOM 1539 C C . LYS A 1 188 ? 6.107 -14.793 9.253 1.00 43.75 188 LYS A C 1
ATOM 1541 O O . LYS A 1 188 ? 6.556 -13.668 9.485 1.00 43.75 188 LYS A O 1
ATOM 1546 N N . ARG A 1 189 ? 5.216 -15.387 10.060 1.00 40.75 189 ARG A N 1
ATOM 1547 C CA . ARG A 1 189 ? 5.068 -14.984 11.463 1.00 40.75 189 ARG A CA 1
ATOM 1548 C C . ARG A 1 189 ? 6.408 -15.230 12.141 1.00 40.75 189 ARG A C 1
ATOM 1550 O O . ARG A 1 189 ? 6.920 -16.341 12.115 1.00 40.75 189 ARG A O 1
ATOM 1557 N N . TRP A 1 190 ? 6.974 -14.176 12.712 1.00 41.84 190 TRP A N 1
ATOM 1558 C CA . TRP A 1 190 ? 8.212 -14.228 13.474 1.00 41.84 190 TRP A CA 1
ATOM 1559 C C . TRP A 1 190 ? 8.102 -15.327 14.533 1.00 41.84 190 TRP A C 1
ATOM 1561 O O . TRP A 1 190 ? 7.300 -15.212 15.462 1.00 41.84 190 TRP A O 1
ATOM 1571 N N . THR A 1 191 ? 8.871 -16.404 14.385 1.00 39.38 191 THR A N 1
ATOM 1572 C CA . THR A 1 191 ? 9.072 -17.333 15.491 1.00 39.38 191 THR A CA 1
ATOM 1573 C C . THR A 1 191 ? 10.016 -16.660 16.490 1.00 39.38 191 THR A C 1
ATOM 1575 O O . THR A 1 191 ? 10.955 -15.974 16.082 1.00 39.38 191 THR A O 1
ATOM 1578 N N . PRO A 1 192 ? 9.809 -16.827 17.807 1.00 41.53 192 PRO A N 1
ATOM 1579 C CA . PRO A 1 192 ? 10.711 -16.291 18.832 1.00 41.53 192 PRO A CA 1
ATOM 1580 C C . PRO A 1 192 ? 12.187 -16.676 18.620 1.00 41.53 192 PRO A C 1
ATOM 1582 O O . PRO A 1 192 ? 13.083 -15.955 19.050 1.00 41.53 192 PRO A O 1
ATOM 1585 N N . GLU A 1 193 ? 12.445 -17.768 17.896 1.00 45.09 193 GLU A N 1
ATOM 1586 C CA . GLU A 1 193 ? 13.785 -18.219 17.513 1.00 45.09 193 GLU A CA 1
ATOM 1587 C C . GLU A 1 193 ? 14.539 -17.220 16.616 1.00 45.09 193 GLU A C 1
ATOM 1589 O O . GLU A 1 193 ? 15.761 -17.133 16.709 1.00 45.09 193 GLU A O 1
ATOM 1594 N N . SER A 1 194 ? 13.857 -16.389 15.814 1.00 46.25 194 SER A N 1
ATOM 1595 C CA . SER A 1 194 ? 14.522 -15.392 14.957 1.00 46.25 194 SER A CA 1
ATOM 1596 C C . SER A 1 194 ? 14.945 -14.113 15.691 1.00 46.25 194 SER A C 1
ATOM 1598 O O . SER A 1 194 ? 15.597 -13.256 15.097 1.00 46.25 194 SER A O 1
ATOM 1600 N N . ILE A 1 195 ? 14.569 -13.957 16.965 1.00 44.81 195 ILE A N 1
ATOM 1601 C CA . ILE A 1 195 ? 14.925 -12.806 17.816 1.00 44.81 195 ILE A CA 1
ATOM 1602 C C . ILE A 1 195 ? 16.160 -13.127 18.690 1.00 44.81 195 ILE A C 1
ATOM 1604 O O . ILE A 1 195 ? 16.746 -12.230 19.286 1.00 44.81 195 ILE A O 1
ATOM 1608 N N . GLY A 1 196 ? 16.603 -14.390 18.733 1.00 40.22 196 GLY A N 1
ATOM 1609 C CA . GLY A 1 196 ? 17.667 -14.858 19.632 1.00 40.22 196 GLY A CA 1
ATOM 1610 C C . GLY A 1 196 ? 19.051 -15.077 19.014 1.00 40.22 196 GLY A C 1
ATOM 1611 O O . GLY A 1 196 ? 19.953 -15.507 19.726 1.00 40.22 196 GLY A O 1
ATOM 1612 N N . SER A 1 197 ? 19.258 -14.813 17.722 1.00 42.12 197 SER A N 1
ATOM 1613 C CA . SER A 1 197 ? 20.567 -14.990 17.075 1.00 42.12 197 SER A CA 1
ATOM 1614 C C . SER A 1 197 ? 21.117 -13.679 16.518 1.00 42.12 197 SER A C 1
ATOM 1616 O O . SER A 1 197 ? 21.259 -13.519 15.303 1.00 42.12 197 SER A O 1
ATOM 1618 N N . ARG A 1 198 ? 21.416 -12.745 17.425 1.00 33.44 198 ARG A N 1
ATOM 1619 C CA . ARG A 1 198 ? 22.602 -11.876 17.399 1.00 33.44 198 ARG A CA 1
ATOM 1620 C C . ARG A 1 198 ? 22.754 -11.116 18.707 1.00 33.44 198 ARG A C 1
ATOM 1622 O O . ARG A 1 198 ? 21.752 -10.518 19.147 1.00 33.44 198 ARG A O 1
#

Foldseek 3Di:
DPQDDLVLCCQFPDSCSPPDQPDQVCVVPVVLVVLVLLVPDPDPLSSLLVQLLRCLQTPSRVLLLQPVDNVVSLVVSSVVSVPDDDPVSVCLVLVVDPSSVSSNVSVVVVVVDPLSVLLVVLVSLLVVLVVLLPDDQDCPVDDVSSVVSVVVSVVSVVVSVVSVVSNLVSLCVVPNDDPRSCCSNPVPPDDVVVVPDD

Sequence (198 aa):
MHLVNPDQLAAMTLDLSKVQPGTDLIERFPHLGNLNTLTHCHRKDRNELLWYILLMYDPKSPFKQIIADIKLRKKECAKAAGLKEGPALQRIFDFKDKVFMSILDEWLKSIHNRVWSMIVSNEQVFYEYQERLLTPVESDKGDKDAIQAADLKSKLMDTCDEIHKRLEGYYRELYGDKETAEKMIIEKRWTPESIGSR

Secondary structure (DSSP, 8-state):
-TT--HHHHTTSSS-GGG--TT--HHHH-GGGGG-HHHHT---TTHHHHHHHHHHHH-TT-HHHHH---HHHHHHHHHHHTTPPPSHHHHHHHTT--HHHHHHHHHHHHHTT-HHHHHHHHHHHHHHHHHHHHHS---GGG-HHHHHHHHHHHHHHHHHHHHHHHHHHHHHHHHH-SSTTHHHHHHTTS--GGGGS--